Protein AF-A0A7V8AIQ8-F1 (afdb_monomer_lite)

Foldseek 3Di:
DDDDDDPVVVVVVVVVVVVVVVVVCVVVPPVQQPPPLPDQDALALVRLVVCVPDGGALLSVLVSNLVNLVVCCVVCVQLVLLSVVLSVVSVVLNVCVVVVVDGSVVSSVVSSVSNVVSVVLVVCCVVLPAGSLLSSQLVVCVPPPQCVVLVHRSSVLSVQLRVLCVVQVCCLPDPVSVVVSLVSSLVSVVSGDPVVSVVSSVVSSCSNNVDD

pLDDT: mean 81.58, std 13.75, range [37.69, 95.69]

Radius of gyration: 24.79 Å; chains: 1; bounding box: 46×52×78 Å

Secondary structure (DSSP, 8-state):
---PPPHHHHHHHHHHHHHHHHHHHHHH--TTTTTTTT-PPP-SHHHHHHHHTSSS-HHHHHHHHHHHHHHHHHH-GGGHHHHHHHHHHHHHHHHHHHTTSS-HHHHHHHHHHHHHHHHHHHHHHHHHTS-HHHHHHHHHHTT-HHHHHTT--HHHHHHHHHHHHHH-TTTTT-HHHHHHHHHHHTTTTTTS-HHHHHHHHHHHHHHHH---

Sequence (212 aa):
MTTSPPSSARVGYVAELAYKTRRLVEENATQDGLGRLTKTVTFDVKTLESLRGGPGSDAGKVFNLVRGLRKEIKDEADRAPVLQPLKDRAERILKDLENCKTTGLAAMDLLAALATEKDAAVKAAKDSGLSARAFGVYWTLKDDKALESAGISARDLAQAVETALACFPNVTANADEQRRFRATLYRPLLALSLEERARVVDLVVEQVLAET

Structure (mmCIF, N/CA/C/O backbone):
data_AF-A0A7V8AIQ8-F1
#
_entry.id   AF-A0A7V8AIQ8-F1
#
loop_
_atom_site.group_PDB
_atom_site.id
_atom_site.type_symbol
_atom_site.label_atom_id
_atom_site.label_alt_id
_atom_site.label_comp_id
_atom_site.label_asym_id
_atom_site.label_entity_id
_atom_site.label_seq_id
_atom_site.pdbx_PDB_ins_code
_atom_site.Cartn_x
_atom_site.Cartn_y
_atom_site.Cartn_z
_atom_site.occupancy
_atom_site.B_iso_or_equiv
_atom_site.auth_seq_id
_atom_site.auth_comp_id
_atom_site.auth_asym_id
_atom_site.auth_atom_id
_atom_site.pdbx_PDB_model_num
ATOM 1 N N . MET A 1 1 ? -1.019 38.031 -56.905 1.00 37.69 1 MET A N 1
ATOM 2 C CA . MET A 1 1 ? -1.085 36.661 -57.456 1.00 37.69 1 MET A CA 1
ATOM 3 C C . MET A 1 1 ? -0.490 35.713 -56.427 1.00 37.69 1 MET A C 1
ATOM 5 O O . MET A 1 1 ? 0.719 35.697 -56.258 1.00 37.69 1 MET A O 1
ATOM 9 N N . THR A 1 2 ? -1.330 35.014 -55.668 1.00 41.22 2 THR A N 1
ATOM 10 C CA . THR A 1 2 ? -0.927 34.063 -54.622 1.00 41.22 2 THR A CA 1
ATOM 11 C C . THR A 1 2 ? -1.220 32.649 -55.117 1.00 41.22 2 THR A C 1
ATOM 13 O O . THR A 1 2 ? -2.350 32.173 -55.069 1.00 41.22 2 THR A O 1
ATOM 16 N N . THR A 1 3 ? -0.208 31.981 -55.662 1.00 48.47 3 THR A N 1
ATOM 17 C CA . THR A 1 3 ? -0.298 30.579 -56.083 1.00 48.47 3 THR A CA 1
ATOM 18 C C . THR A 1 3 ? -0.198 29.677 -54.853 1.00 48.47 3 THR A C 1
ATOM 20 O O . THR A 1 3 ? 0.881 29.521 -54.283 1.00 48.47 3 THR A O 1
ATOM 23 N N . SER A 1 4 ? -1.322 29.094 -54.426 1.00 50.69 4 SER A N 1
ATOM 24 C CA . SER A 1 4 ? -1.314 27.965 -53.485 1.00 50.69 4 SER A CA 1
ATOM 25 C C . SER A 1 4 ? -0.648 26.748 -54.143 1.00 50.69 4 SER A C 1
ATOM 27 O O . SER A 1 4 ? -0.952 26.462 -55.303 1.00 50.69 4 SER A O 1
ATOM 29 N N . PRO A 1 5 ? 0.232 26.008 -53.443 1.00 53.22 5 PRO A N 1
ATOM 30 C CA . PRO A 1 5 ? 0.836 24.804 -53.999 1.00 53.22 5 PRO A CA 1
ATOM 31 C C . PRO A 1 5 ? -0.213 23.684 -54.147 1.00 53.22 5 PRO A C 1
ATOM 33 O O . PRO A 1 5 ? -1.138 23.601 -53.330 1.00 53.22 5 PRO A O 1
ATOM 36 N N . PRO A 1 6 ? -0.087 22.815 -55.168 1.00 50.03 6 PRO A N 1
ATOM 37 C CA . PRO A 1 6 ? -1.088 21.802 -55.483 1.00 50.03 6 PRO A CA 1
ATOM 38 C C . PRO A 1 6 ? -1.224 20.761 -54.362 1.00 50.03 6 PRO A C 1
ATOM 40 O O . PRO A 1 6 ? -0.245 20.258 -53.809 1.00 50.03 6 PRO A O 1
ATOM 43 N N . SER A 1 7 ? -2.477 20.420 -54.055 1.00 55.09 7 SER A N 1
ATOM 44 C CA . SER A 1 7 ? -2.903 19.501 -52.990 1.00 55.09 7 SER A CA 1
ATOM 45 C C . SER A 1 7 ? -2.258 18.103 -53.052 1.00 55.09 7 SER A C 1
ATOM 47 O O . SER A 1 7 ? -2.129 17.465 -52.007 1.00 55.09 7 SER A O 1
ATOM 49 N N . SER A 1 8 ? -1.798 17.639 -54.221 1.00 52.25 8 SER A N 1
ATOM 50 C CA . SER A 1 8 ? -1.232 16.291 -54.394 1.00 52.25 8 SER A CA 1
ATOM 51 C C . SER A 1 8 ? 0.137 16.103 -53.733 1.00 52.25 8 SER A C 1
ATOM 53 O O . S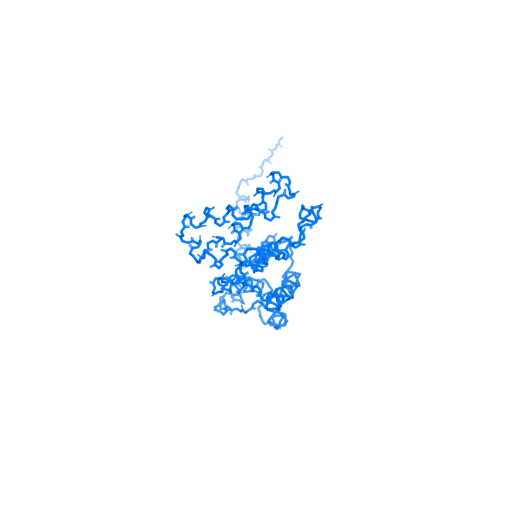ER A 1 8 ? 0.423 15.019 -53.226 1.00 52.25 8 SER A O 1
ATOM 55 N N . ALA A 1 9 ? 0.961 17.154 -53.657 1.00 53.53 9 ALA A N 1
ATOM 56 C CA . ALA A 1 9 ? 2.289 17.068 -53.051 1.00 53.53 9 ALA A CA 1
ATOM 57 C C . ALA A 1 9 ? 2.201 16.787 -51.541 1.00 53.53 9 ALA A C 1
ATOM 59 O O . ALA A 1 9 ? 2.933 15.948 -51.024 1.00 53.53 9 ALA A O 1
ATOM 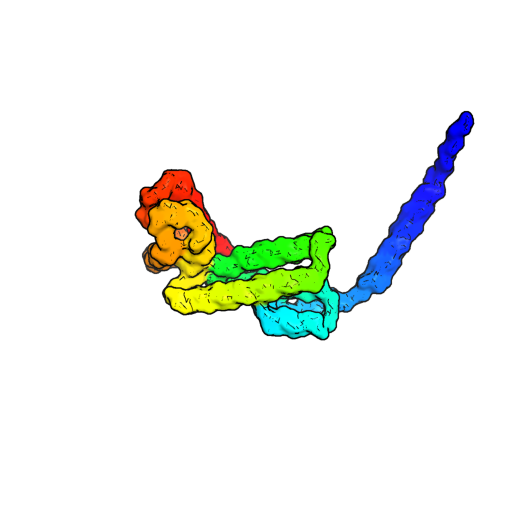60 N N . ARG A 1 10 ? 1.244 17.412 -50.833 1.00 55.94 10 ARG A N 1
ATOM 61 C CA . ARG A 1 10 ? 1.031 17.183 -49.389 1.00 55.94 10 ARG A CA 1
ATOM 62 C C . ARG A 1 10 ? 0.602 15.748 -49.076 1.00 55.94 10 ARG A C 1
ATOM 64 O O . ARG A 1 10 ? 1.015 15.213 -48.053 1.00 55.94 10 ARG A O 1
ATOM 71 N N . VAL A 1 11 ? -0.190 15.124 -49.950 1.00 59.12 11 VAL A N 1
ATOM 72 C CA . VAL A 1 11 ? -0.640 13.731 -49.781 1.00 59.12 11 VAL A CA 1
ATOM 73 C C . VAL A 1 11 ? 0.534 12.756 -49.941 1.00 59.12 11 VAL A C 1
ATOM 75 O O . VAL A 1 11 ? 0.654 11.818 -49.156 1.00 59.12 11 VAL A O 1
ATOM 78 N N . GLY A 1 12 ? 1.446 13.024 -50.883 1.00 72.31 12 GLY A N 1
ATOM 79 C CA . GLY A 1 12 ? 2.674 12.242 -51.065 1.00 72.31 12 GLY A CA 1
ATOM 80 C C . GLY A 1 12 ? 3.604 12.287 -49.849 1.00 72.31 12 GLY A C 1
ATOM 81 O O . GLY A 1 12 ? 4.055 11.241 -49.391 1.00 72.31 12 GLY A O 1
ATOM 82 N N . TYR A 1 13 ? 3.817 13.471 -49.262 1.00 71.94 13 TYR A N 1
ATOM 83 C CA . TYR A 1 13 ? 4.660 13.618 -48.067 1.00 71.94 13 TYR A CA 1
ATOM 84 C C . TYR A 1 13 ? 4.106 12.880 -46.846 1.00 71.94 13 TYR A C 1
ATOM 86 O O . TYR A 1 13 ? 4.867 12.252 -46.116 1.00 71.94 13 TYR A O 1
ATOM 94 N N . VAL A 1 14 ? 2.789 12.923 -46.623 1.00 75.81 14 VAL A N 1
ATOM 95 C CA . VAL A 1 14 ? 2.159 12.200 -45.505 1.00 75.81 14 VAL A CA 1
ATOM 96 C C . VAL A 1 14 ? 2.276 10.688 -45.702 1.00 75.81 14 VAL A C 1
ATOM 98 O O . VAL A 1 14 ? 2.596 9.974 -44.753 1.00 75.81 14 VAL A O 1
ATOM 101 N N . ALA A 1 15 ? 2.080 10.201 -46.930 1.00 76.69 15 ALA A N 1
ATOM 102 C CA . ALA A 1 15 ? 2.244 8.787 -47.255 1.00 76.69 15 ALA A CA 1
ATOM 103 C C . ALA A 1 15 ? 3.700 8.318 -47.084 1.00 76.69 15 ALA A C 1
ATOM 105 O O . ALA A 1 15 ? 3.943 7.248 -46.529 1.00 76.69 15 ALA A O 1
ATOM 106 N N . GLU A 1 16 ? 4.672 9.132 -47.499 1.00 76.50 16 GLU A N 1
ATOM 107 C CA . GLU A 1 16 ? 6.097 8.836 -47.343 1.00 76.50 16 GLU A CA 1
ATOM 108 C C . GLU A 1 16 ? 6.526 8.844 -45.869 1.00 76.50 16 GLU A C 1
ATOM 110 O O . GLU A 1 16 ? 7.297 7.984 -45.441 1.00 76.50 16 GLU A O 1
ATOM 115 N N . LEU A 1 17 ? 5.997 9.776 -45.072 1.00 80.06 17 LEU A N 1
ATOM 116 C CA . LEU A 1 17 ? 6.273 9.855 -43.640 1.00 80.06 17 LEU A CA 1
ATOM 117 C C . LEU A 1 17 ? 5.674 8.653 -42.906 1.00 80.06 17 LEU A C 1
ATOM 119 O O . LEU A 1 17 ? 6.382 7.999 -42.150 1.00 80.06 17 LEU A O 1
ATOM 123 N N . ALA A 1 18 ? 4.428 8.280 -43.213 1.00 76.75 18 ALA A N 1
ATOM 124 C CA . ALA A 1 18 ? 3.801 7.072 -42.680 1.00 76.75 18 ALA A CA 1
ATOM 125 C C . ALA A 1 18 ? 4.563 5.798 -43.082 1.00 76.75 18 ALA A C 1
ATOM 127 O O . ALA A 1 18 ? 4.750 4.911 -42.252 1.00 76.75 18 ALA A O 1
ATOM 128 N N . TYR A 1 19 ? 5.049 5.716 -44.325 1.00 78.25 19 TYR A N 1
ATOM 129 C CA . TYR A 1 19 ? 5.866 4.598 -44.800 1.00 78.25 19 TYR A CA 1
ATOM 130 C C . TYR A 1 19 ? 7.208 4.513 -44.061 1.00 78.25 19 TYR A C 1
ATOM 132 O O . TYR A 1 19 ? 7.596 3.436 -43.614 1.00 78.25 19 TYR A O 1
ATOM 140 N N . LYS A 1 20 ? 7.895 5.645 -43.865 1.00 80.75 20 LYS A N 1
ATOM 141 C CA . LYS A 1 20 ? 9.154 5.702 -43.107 1.00 80.75 20 LYS A CA 1
ATOM 142 C C . LYS A 1 20 ? 8.944 5.402 -41.629 1.00 80.75 20 LYS A C 1
ATOM 144 O O . LYS A 1 20 ? 9.737 4.658 -41.070 1.00 80.75 20 LYS A O 1
ATOM 149 N N . THR A 1 21 ? 7.880 5.910 -41.006 1.00 76.19 21 THR A N 1
ATOM 150 C CA . THR A 1 21 ? 7.536 5.580 -39.616 1.00 76.19 21 THR A CA 1
ATOM 151 C C . THR A 1 21 ? 7.205 4.103 -39.481 1.00 76.19 21 THR A C 1
ATOM 153 O O . THR A 1 21 ? 7.729 3.460 -38.583 1.00 76.19 21 THR A O 1
ATOM 156 N N . ARG A 1 22 ? 6.404 3.535 -40.390 1.00 69.75 22 ARG A N 1
ATOM 157 C CA . ARG A 1 22 ? 6.102 2.100 -40.406 1.00 69.75 22 ARG A CA 1
ATOM 158 C C . ARG A 1 22 ? 7.370 1.269 -40.523 1.00 69.75 22 ARG A C 1
ATOM 160 O O . ARG A 1 22 ? 7.557 0.362 -39.731 1.00 69.75 22 ARG A O 1
ATOM 167 N N . ARG A 1 23 ? 8.248 1.612 -41.463 1.00 73.75 23 ARG A N 1
ATOM 168 C CA . ARG A 1 23 ? 9.506 0.903 -41.686 1.00 73.75 23 ARG A CA 1
ATOM 169 C C . ARG A 1 23 ? 10.459 1.040 -40.498 1.00 73.75 23 ARG A C 1
ATOM 171 O O . ARG A 1 23 ? 11.045 0.055 -40.086 1.00 73.75 23 ARG A O 1
ATOM 178 N N . LEU A 1 24 ? 10.558 2.227 -39.902 1.00 71.62 24 LEU A N 1
ATOM 179 C CA . LEU A 1 24 ? 11.359 2.464 -38.701 1.00 71.62 24 LEU A CA 1
ATOM 180 C C . LEU A 1 24 ? 10.795 1.703 -37.492 1.00 71.62 24 LEU A C 1
ATOM 182 O O . LEU A 1 24 ? 11.563 1.179 -36.694 1.00 71.62 24 LEU A O 1
ATOM 186 N N . VAL A 1 25 ? 9.468 1.606 -37.372 1.00 65.44 25 VAL A N 1
ATOM 187 C CA . VAL A 1 25 ? 8.797 0.778 -36.364 1.00 65.44 25 VAL A CA 1
ATOM 188 C C . VAL A 1 25 ? 9.011 -0.703 -36.653 1.00 65.44 25 VAL A C 1
ATOM 190 O O . VAL A 1 25 ? 9.318 -1.414 -35.722 1.00 65.44 25 VAL A O 1
ATOM 193 N N . GLU A 1 26 ? 8.915 -1.181 -37.893 1.00 57.03 26 GLU A N 1
ATOM 194 C CA . GLU A 1 26 ? 9.160 -2.586 -38.263 1.00 57.03 26 GLU A CA 1
ATOM 195 C C . GLU A 1 26 ? 10.634 -2.989 -38.063 1.00 57.03 26 GLU A C 1
ATOM 197 O O . GLU A 1 26 ? 10.907 -4.077 -37.565 1.00 57.03 26 GLU A O 1
ATOM 202 N N . GLU A 1 27 ? 11.584 -2.104 -38.382 1.00 60.16 27 GLU A N 1
ATOM 203 C CA . GLU A 1 27 ? 13.027 -2.323 -38.202 1.00 60.16 27 GLU A CA 1
ATOM 204 C C . GLU A 1 27 ? 13.451 -2.262 -36.721 1.00 60.16 27 GLU A C 1
ATOM 206 O O . GLU A 1 27 ? 14.326 -3.022 -36.310 1.00 60.16 27 GLU A O 1
ATOM 211 N N . ASN A 1 28 ? 12.828 -1.398 -35.905 1.00 54.53 28 ASN A N 1
ATOM 212 C CA . ASN A 1 28 ? 13.093 -1.311 -34.457 1.00 54.53 28 ASN A CA 1
ATOM 213 C C . ASN A 1 28 ? 12.173 -2.200 -33.606 1.00 54.53 28 ASN A C 1
ATOM 215 O O . ASN A 1 28 ? 12.464 -2.434 -32.434 1.00 54.53 28 ASN A O 1
ATOM 219 N N . ALA A 1 29 ? 11.084 -2.725 -34.169 1.00 50.28 29 ALA A N 1
ATOM 220 C CA . ALA A 1 29 ? 10.264 -3.777 -33.576 1.00 50.28 29 ALA A CA 1
ATOM 221 C C . ALA A 1 29 ? 10.906 -5.139 -33.847 1.00 50.28 29 ALA A C 1
ATOM 223 O O . ALA A 1 29 ? 10.256 -6.092 -34.277 1.00 50.28 29 ALA A O 1
ATOM 224 N N . THR A 1 30 ? 12.199 -5.264 -33.555 1.00 46.03 30 THR A N 1
ATOM 225 C CA . THR A 1 30 ? 12.757 -6.579 -33.293 1.00 46.03 30 THR A CA 1
ATOM 226 C C . THR A 1 30 ? 11.972 -7.186 -32.131 1.00 46.03 30 THR A C 1
ATOM 228 O O . THR A 1 30 ? 11.737 -6.562 -31.094 1.00 46.03 30 THR A O 1
ATOM 231 N N . GLN A 1 31 ? 11.539 -8.433 -32.307 1.00 48.72 31 GLN A N 1
ATOM 232 C CA . GLN A 1 31 ? 10.852 -9.266 -31.314 1.00 48.72 31 GLN A CA 1
ATOM 233 C C . GLN A 1 31 ? 11.678 -9.542 -30.035 1.00 48.72 31 GLN A C 1
ATOM 235 O O . GLN A 1 31 ? 11.366 -10.471 -29.292 1.00 48.72 31 GLN A O 1
ATOM 240 N N . ASP A 1 32 ? 12.687 -8.730 -29.720 1.00 44.97 32 ASP A N 1
ATOM 241 C CA . ASP A 1 32 ? 13.576 -8.870 -28.563 1.00 44.97 32 ASP A CA 1
ATOM 242 C C . ASP A 1 32 ? 12.882 -8.628 -27.213 1.00 44.97 32 ASP A C 1
ATOM 244 O O . ASP A 1 32 ? 13.449 -8.895 -26.153 1.00 44.97 32 ASP A O 1
ATOM 248 N N . GLY A 1 33 ? 11.635 -8.147 -27.226 1.00 46.62 33 GLY A N 1
ATOM 249 C CA . GLY A 1 33 ? 10.851 -7.906 -26.014 1.00 46.62 33 GLY A CA 1
ATOM 250 C C . GLY A 1 33 ? 9.669 -8.849 -25.804 1.00 46.62 33 GLY A C 1
ATOM 251 O O . GLY A 1 33 ? 9.339 -9.138 -24.658 1.00 46.62 33 GLY A O 1
ATOM 252 N N . LEU A 1 34 ? 9.021 -9.332 -26.873 1.00 47.62 34 LEU A N 1
ATOM 253 C CA . LEU A 1 34 ? 7.688 -9.947 -26.772 1.00 47.62 34 LEU A CA 1
ATOM 254 C C . LEU A 1 34 ? 7.709 -11.484 -26.645 1.00 47.62 34 LEU A C 1
ATOM 256 O O . LEU A 1 34 ? 6.820 -12.063 -26.023 1.00 47.62 34 LEU A O 1
ATOM 260 N N . GLY A 1 35 ? 8.741 -12.158 -27.170 1.00 41.94 35 GLY A N 1
ATOM 261 C CA . GLY A 1 35 ? 8.833 -13.629 -27.172 1.00 41.94 35 GLY A CA 1
ATOM 262 C C . GLY A 1 35 ? 9.189 -14.263 -25.819 1.00 41.94 35 GLY A C 1
ATOM 263 O O . GLY A 1 35 ? 8.955 -15.451 -25.609 1.00 41.94 35 GLY A O 1
ATOM 264 N N . ARG A 1 36 ? 9.720 -13.476 -24.871 1.00 47.47 36 ARG A N 1
ATOM 265 C CA . ARG A 1 36 ? 10.129 -13.938 -23.528 1.00 47.47 36 ARG A CA 1
ATOM 266 C C . ARG A 1 36 ? 9.183 -13.483 -22.405 1.00 47.47 36 ARG A C 1
ATOM 268 O O . ARG A 1 36 ? 9.453 -13.748 -21.235 1.00 47.47 36 ARG A O 1
ATOM 275 N N . LEU A 1 37 ? 8.059 -12.845 -22.750 1.00 45.44 37 LEU A N 1
ATOM 276 C CA . LEU A 1 37 ? 7.068 -12.260 -21.825 1.00 45.44 37 LEU A CA 1
ATOM 277 C C . LEU A 1 37 ? 6.280 -13.266 -20.972 1.00 45.44 37 LEU A C 1
ATOM 279 O O . LEU A 1 37 ? 5.327 -12.888 -20.288 1.00 45.44 37 LEU 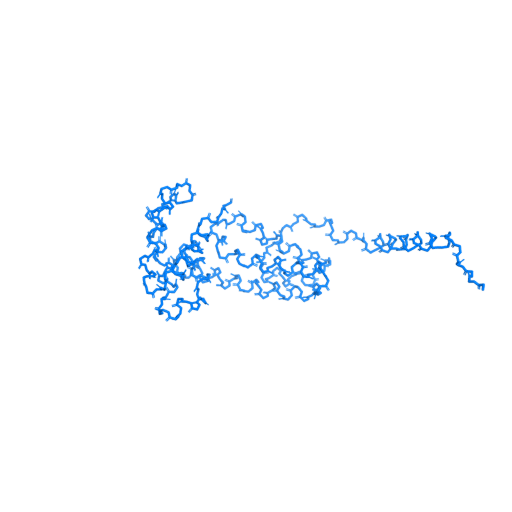A O 1
ATOM 283 N N . THR A 1 38 ? 6.604 -14.552 -21.005 1.00 50.84 38 THR A N 1
ATOM 284 C CA . THR A 1 38 ? 5.817 -15.576 -20.306 1.00 50.84 38 THR A CA 1
ATOM 285 C C . THR A 1 38 ? 6.359 -15.936 -18.930 1.00 50.84 38 THR A C 1
ATOM 287 O O . THR A 1 38 ? 5.622 -16.521 -18.139 1.00 50.84 38 THR A O 1
ATOM 290 N N . LYS A 1 39 ? 7.594 -15.552 -18.582 1.00 56.91 39 LYS A N 1
ATOM 291 C CA . LYS A 1 39 ? 8.107 -15.763 -17.223 1.00 56.91 39 LYS A CA 1
ATOM 292 C C . LYS A 1 39 ? 7.818 -14.546 -16.359 1.00 56.91 39 LYS A C 1
ATOM 294 O O . LYS A 1 39 ? 8.498 -13.530 -16.451 1.00 56.91 39 LYS A O 1
ATOM 299 N N . THR A 1 40 ? 6.798 -14.669 -15.513 1.00 66.12 40 THR A N 1
ATOM 300 C CA . THR A 1 40 ? 6.620 -13.753 -14.388 1.00 66.12 40 THR A CA 1
ATOM 301 C C . THR A 1 40 ? 7.859 -13.826 -13.500 1.00 66.12 40 THR A C 1
ATOM 303 O O . THR A 1 40 ? 8.221 -14.908 -13.042 1.00 66.12 40 THR A O 1
ATOM 306 N N . VAL A 1 41 ? 8.520 -12.688 -13.308 1.00 80.06 41 VAL A N 1
ATOM 307 C CA . VAL A 1 41 ? 9.673 -12.542 -12.413 1.00 80.06 41 VAL A CA 1
ATOM 308 C C . VAL A 1 41 ? 9.204 -12.046 -11.049 1.00 80.06 41 VAL A C 1
ATOM 310 O O . VAL A 1 41 ? 8.152 -11.413 -10.955 1.00 80.06 41 VAL A O 1
ATOM 313 N N . THR A 1 42 ? 9.956 -12.346 -9.996 1.00 83.38 42 THR A N 1
ATOM 314 C CA . THR A 1 42 ? 9.678 -11.840 -8.649 1.00 83.38 42 THR A CA 1
ATOM 315 C C . THR A 1 42 ? 10.091 -10.375 -8.534 1.00 83.38 42 THR A C 1
ATOM 317 O O . THR A 1 42 ? 11.054 -9.930 -9.163 1.00 83.38 42 THR A O 1
ATOM 320 N N . PHE A 1 43 ? 9.335 -9.598 -7.757 1.00 86.81 43 PHE A N 1
ATOM 321 C CA . PHE A 1 43 ? 9.662 -8.201 -7.496 1.00 86.81 43 PHE A CA 1
ATOM 322 C C . PHE A 1 43 ? 10.567 -8.113 -6.264 1.00 86.81 43 PHE A C 1
ATOM 324 O O . PHE A 1 43 ? 10.084 -7.934 -5.148 1.00 86.81 43 PHE A O 1
ATOM 331 N N . ASP A 1 44 ? 11.872 -8.302 -6.457 1.00 86.75 44 ASP A N 1
ATOM 332 C CA . ASP A 1 44 ? 12.882 -8.234 -5.397 1.00 86.75 44 ASP A CA 1
ATOM 333 C C . ASP A 1 44 ? 14.200 -7.630 -5.907 1.00 86.75 44 ASP A C 1
ATOM 335 O O . ASP A 1 44 ? 14.471 -7.598 -7.114 1.00 86.75 44 ASP A O 1
ATOM 339 N N . VAL A 1 45 ? 15.022 -7.142 -4.972 1.00 86.19 45 VAL A N 1
ATOM 340 C CA . VAL A 1 45 ? 16.283 -6.444 -5.275 1.00 86.19 45 VAL A CA 1
ATOM 341 C C . VAL A 1 45 ? 17.234 -7.328 -6.088 1.00 86.19 45 VAL A C 1
ATOM 343 O O . VAL A 1 45 ? 17.800 -6.879 -7.083 1.00 86.19 45 VAL A O 1
ATOM 346 N N . LYS A 1 46 ? 17.354 -8.611 -5.735 1.00 85.50 46 LYS A N 1
ATOM 347 C CA . LYS A 1 46 ? 18.255 -9.562 -6.405 1.00 85.50 46 LYS A CA 1
ATOM 348 C C . LYS A 1 46 ? 17.868 -9.783 -7.871 1.00 85.50 46 LYS A C 1
ATOM 350 O O . LYS A 1 46 ? 18.728 -9.895 -8.751 1.00 85.50 46 LYS A O 1
ATOM 355 N N . THR A 1 47 ? 16.573 -9.846 -8.149 1.00 84.94 47 THR A N 1
ATOM 356 C CA . THR A 1 47 ? 16.015 -10.007 -9.491 1.00 84.94 47 THR A CA 1
ATOM 357 C C . THR A 1 47 ? 16.223 -8.739 -10.310 1.00 84.94 47 THR A C 1
ATOM 359 O O . THR A 1 47 ? 16.662 -8.822 -11.456 1.00 84.94 47 THR A O 1
ATOM 362 N N . LEU A 1 48 ? 16.001 -7.564 -9.718 1.00 85.81 48 LEU A N 1
ATOM 363 C CA . LEU A 1 48 ? 16.294 -6.264 -10.332 1.00 85.81 48 LEU A CA 1
ATOM 364 C C . LEU A 1 48 ? 17.774 -6.113 -10.719 1.00 85.81 48 LEU A C 1
ATOM 366 O O . LEU A 1 48 ? 18.075 -5.706 -11.844 1.00 85.81 48 LEU A O 1
ATOM 370 N N . GLU A 1 49 ? 18.695 -6.492 -9.831 1.00 84.31 49 GLU A N 1
ATOM 371 C CA . GLU A 1 49 ? 20.138 -6.498 -10.106 1.00 84.31 49 GLU A CA 1
ATOM 372 C C . GLU A 1 49 ? 20.491 -7.448 -11.255 1.00 84.31 49 GLU A C 1
ATOM 374 O O . GLU A 1 49 ? 21.189 -7.064 -12.196 1.00 84.31 49 GLU A O 1
ATOM 379 N N . SER A 1 50 ? 19.937 -8.664 -11.229 1.00 85.12 50 SER A N 1
ATOM 380 C CA . SER A 1 50 ? 20.161 -9.676 -12.269 1.00 85.12 50 SER A CA 1
ATOM 381 C C . SER A 1 50 ? 19.634 -9.236 -13.641 1.00 85.12 50 SER A C 1
ATOM 383 O O . SER A 1 50 ? 20.202 -9.588 -14.676 1.00 85.12 50 SER A O 1
ATOM 385 N N . LEU A 1 51 ? 18.554 -8.450 -13.674 1.00 84.50 51 LEU A N 1
ATOM 386 C CA . LEU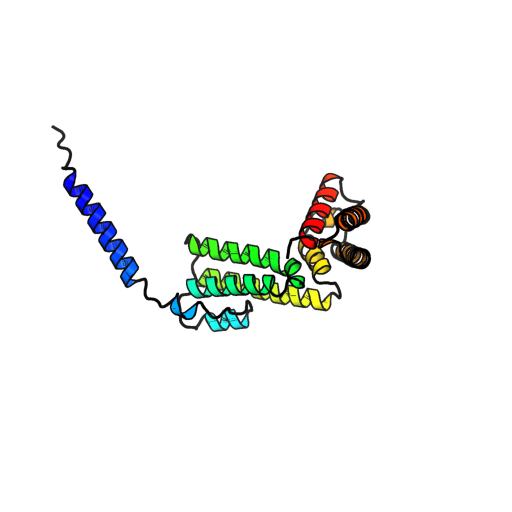 A 1 51 ? 17.956 -7.946 -14.910 1.00 84.50 51 LEU A CA 1
ATOM 387 C C . LEU A 1 51 ? 18.750 -6.793 -15.532 1.00 84.50 51 LEU A C 1
ATOM 389 O O . LEU A 1 51 ? 18.714 -6.639 -16.754 1.00 84.50 51 LEU A O 1
ATOM 393 N N . ARG A 1 52 ? 19.497 -6.007 -14.748 1.00 82.06 52 ARG A N 1
ATOM 394 C CA . ARG A 1 52 ? 20.229 -4.834 -15.259 1.00 82.06 52 ARG A CA 1
ATOM 395 C C . ARG A 1 52 ? 21.242 -5.211 -16.346 1.00 82.06 52 ARG A C 1
ATOM 397 O O . ARG A 1 52 ? 21.240 -4.599 -17.407 1.00 82.06 52 ARG A O 1
ATOM 404 N N . GLY A 1 53 ? 22.029 -6.266 -16.126 1.00 78.81 53 GLY A N 1
ATOM 405 C CA . GLY A 1 53 ? 22.961 -6.821 -17.123 1.00 78.81 53 GLY A CA 1
ATOM 406 C C . GLY A 1 53 ? 22.356 -7.895 -18.037 1.00 78.81 53 GLY A C 1
ATOM 407 O O . GLY A 1 53 ? 23.051 -8.452 -18.882 1.00 78.81 53 GLY A O 1
ATOM 408 N N . GLY A 1 54 ? 21.077 -8.225 -17.845 1.00 75.62 54 GLY A N 1
ATOM 409 C CA . GLY A 1 54 ? 20.394 -9.278 -18.586 1.00 75.62 54 GLY A CA 1
ATOM 410 C C . GLY A 1 54 ? 19.972 -8.852 -20.000 1.00 75.62 54 GLY A C 1
ATOM 411 O O . GLY A 1 54 ? 19.822 -7.660 -20.278 1.00 75.62 54 GLY A O 1
ATOM 412 N N . PRO A 1 55 ? 19.722 -9.822 -20.895 1.00 73.62 55 PRO A N 1
ATOM 413 C CA . PRO A 1 55 ? 19.231 -9.554 -22.246 1.00 73.62 55 PRO A CA 1
ATOM 414 C C . PRO A 1 55 ? 17.815 -8.952 -22.243 1.00 73.62 55 PRO A C 1
ATOM 416 O O . PRO A 1 55 ? 17.022 -9.204 -21.331 1.00 73.62 55 PRO A O 1
ATOM 419 N N . GLY A 1 56 ? 17.486 -8.223 -23.311 1.00 74.81 56 GLY A N 1
ATOM 420 C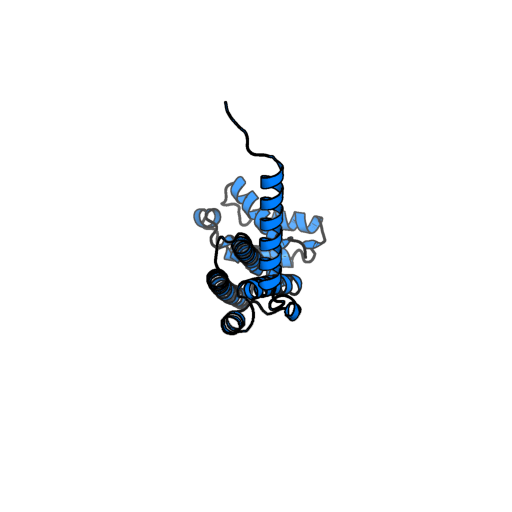 CA . GLY A 1 56 ? 16.196 -7.557 -23.512 1.00 74.81 56 GLY A CA 1
ATOM 421 C C . GLY A 1 56 ? 16.234 -6.059 -23.200 1.00 74.81 56 GLY A C 1
ATOM 422 O O . GLY A 1 56 ? 17.171 -5.562 -22.574 1.00 74.81 56 GLY A O 1
ATOM 423 N N . SER A 1 57 ? 15.203 -5.335 -23.641 1.00 84.19 57 SER A N 1
ATOM 424 C CA . SER A 1 57 ? 15.100 -3.888 -23.430 1.00 84.19 57 SER A CA 1
ATOM 425 C C . SER A 1 57 ? 14.775 -3.541 -21.977 1.00 84.19 57 SER A C 1
ATOM 427 O O . SER A 1 57 ? 14.015 -4.245 -21.306 1.00 84.19 57 SER A O 1
ATOM 429 N N . ASP A 1 58 ? 15.291 -2.409 -21.498 1.00 83.62 58 ASP A N 1
ATOM 430 C CA . ASP A 1 58 ? 15.009 -1.938 -20.138 1.00 83.62 58 ASP A CA 1
ATOM 431 C C . ASP A 1 58 ? 13.516 -1.679 -19.918 1.00 83.62 58 ASP A C 1
ATOM 433 O O . ASP A 1 58 ? 12.981 -2.009 -18.863 1.00 83.62 58 ASP A O 1
ATOM 437 N N . ALA A 1 59 ? 12.802 -1.211 -20.946 1.00 84.88 59 ALA A N 1
ATOM 438 C CA . ALA A 1 59 ? 11.353 -1.060 -20.879 1.00 84.88 59 ALA A CA 1
ATOM 439 C C . ALA A 1 59 ? 10.611 -2.394 -20.708 1.00 84.88 59 ALA A C 1
ATOM 441 O O . ALA A 1 59 ? 9.686 -2.488 -19.900 1.00 84.88 59 ALA A O 1
ATOM 442 N N . GLY A 1 60 ? 11.052 -3.451 -21.398 1.00 84.81 60 GLY A N 1
ATOM 443 C CA . GLY A 1 60 ? 10.499 -4.792 -21.214 1.00 84.81 60 GLY A CA 1
ATOM 444 C C . GLY A 1 60 ? 10.767 -5.350 -19.813 1.00 84.81 60 GLY A C 1
ATOM 445 O O . GLY A 1 60 ? 9.899 -5.997 -19.224 1.00 84.81 60 GLY A O 1
ATOM 446 N N . LYS A 1 61 ? 11.945 -5.066 -19.242 1.00 87.75 61 LYS A N 1
ATOM 447 C CA . LYS A 1 61 ? 12.302 -5.466 -17.870 1.00 87.75 61 LYS A CA 1
ATOM 448 C C . LYS A 1 61 ? 11.424 -4.761 -16.834 1.00 87.75 61 LYS A C 1
ATOM 450 O O . LYS A 1 61 ? 10.848 -5.442 -15.988 1.00 87.75 61 LYS A O 1
ATOM 455 N N . VAL A 1 62 ? 11.253 -3.441 -16.948 1.00 89.00 62 VAL A N 1
ATOM 456 C CA . VAL A 1 62 ? 10.362 -2.637 -16.088 1.00 89.00 62 VAL A CA 1
ATOM 457 C C . VAL A 1 62 ? 8.935 -3.184 -16.133 1.00 89.00 62 VAL A C 1
ATOM 459 O O . VAL A 1 62 ? 8.345 -3.457 -15.088 1.00 89.00 62 VAL A O 1
ATOM 462 N N . PHE A 1 63 ? 8.397 -3.433 -17.331 1.00 88.50 63 PHE A N 1
ATOM 463 C CA . PHE A 1 63 ? 7.063 -4.016 -17.489 1.00 88.50 63 PHE A CA 1
ATOM 464 C C . PHE A 1 63 ? 6.938 -5.388 -16.806 1.00 88.50 63 PHE A C 1
ATOM 466 O O . PHE A 1 63 ? 5.981 -5.635 -16.068 1.00 88.50 63 PHE A O 1
ATOM 473 N N . ASN A 1 64 ? 7.914 -6.279 -17.012 1.00 88.12 64 ASN A N 1
ATOM 474 C CA . ASN A 1 64 ? 7.908 -7.616 -16.415 1.00 88.12 64 ASN A CA 1
ATOM 475 C C . ASN A 1 64 ? 7.967 -7.581 -14.882 1.00 88.12 64 ASN A C 1
ATOM 477 O O . ASN A 1 64 ? 7.309 -8.398 -14.237 1.00 88.12 64 ASN A O 1
ATOM 481 N N . LEU A 1 65 ? 8.699 -6.629 -14.303 1.00 90.00 65 LEU A N 1
ATOM 482 C CA . LEU A 1 65 ? 8.782 -6.427 -12.856 1.00 90.00 65 LEU A CA 1
ATOM 483 C C . LEU A 1 65 ? 7.452 -5.959 -12.265 1.00 90.00 65 LEU A C 1
ATOM 485 O O . LEU A 1 65 ? 6.950 -6.575 -11.326 1.00 90.00 65 LEU A O 1
ATOM 489 N N . VAL A 1 66 ? 6.834 -4.924 -12.843 1.00 91.12 66 VAL A N 1
ATOM 490 C CA . VAL A 1 66 ? 5.521 -4.434 -12.380 1.00 91.12 66 VAL A CA 1
ATOM 491 C C . VAL A 1 66 ? 4.453 -5.519 -12.531 1.00 91.12 66 VAL A C 1
ATOM 493 O O . VAL A 1 66 ? 3.606 -5.698 -11.657 1.00 91.12 66 VAL A O 1
ATOM 496 N N . ARG A 1 67 ? 4.522 -6.318 -13.602 1.00 89.25 67 ARG A N 1
ATOM 497 C CA . ARG A 1 67 ? 3.667 -7.500 -13.769 1.00 89.25 67 ARG A CA 1
ATOM 498 C C . ARG A 1 67 ? 3.912 -8.562 -12.691 1.00 89.25 67 ARG A C 1
ATOM 500 O O . ARG A 1 67 ? 2.949 -9.176 -12.239 1.00 89.25 67 ARG A O 1
ATOM 507 N N . GLY A 1 68 ? 5.164 -8.776 -12.295 1.00 88.19 68 GLY A N 1
ATOM 508 C CA . GLY A 1 68 ? 5.544 -9.632 -11.171 1.00 88.19 68 GLY A CA 1
ATOM 509 C C . GLY A 1 68 ? 4.883 -9.214 -9.870 1.00 88.19 68 GLY A C 1
ATOM 510 O O . GLY A 1 68 ? 4.200 -10.022 -9.249 1.00 88.19 68 GLY A O 1
ATOM 511 N N . LEU A 1 69 ? 4.985 -7.928 -9.535 1.00 89.25 69 LEU A N 1
ATOM 512 C CA . LEU A 1 69 ? 4.369 -7.355 -8.340 1.00 89.25 69 LEU A CA 1
ATOM 513 C C . LEU A 1 69 ? 2.837 -7.483 -8.352 1.00 89.25 69 LEU A C 1
ATOM 515 O O . LEU A 1 69 ? 2.242 -7.890 -7.359 1.00 89.25 69 LEU A O 1
ATOM 519 N N . ARG A 1 70 ? 2.185 -7.202 -9.490 1.00 88.81 70 ARG A N 1
ATOM 520 C CA . ARG A 1 70 ? 0.730 -7.401 -9.648 1.00 88.81 70 ARG A CA 1
ATOM 521 C C . ARG A 1 70 ? 0.315 -8.846 -9.384 1.00 88.81 70 ARG A C 1
ATOM 523 O O . ARG A 1 70 ? -0.716 -9.080 -8.762 1.00 88.81 70 ARG A O 1
ATOM 530 N N . LYS A 1 71 ? 1.098 -9.807 -9.884 1.00 86.62 71 LYS A N 1
ATOM 531 C CA . LYS A 1 71 ? 0.835 -11.231 -9.669 1.00 86.62 71 LYS A CA 1
ATOM 532 C C . LYS A 1 71 ? 1.039 -11.616 -8.204 1.00 86.62 71 LYS A C 1
ATOM 534 O O . LYS A 1 71 ? 0.176 -12.281 -7.656 1.00 86.62 71 LYS A O 1
ATOM 539 N N . GLU A 1 72 ? 2.125 -11.166 -7.581 1.00 85.56 72 GLU A N 1
ATOM 540 C CA . GLU A 1 72 ? 2.411 -11.414 -6.161 1.00 85.56 72 GLU A CA 1
ATOM 541 C C . GLU A 1 72 ? 1.254 -10.949 -5.270 1.00 85.56 72 GLU A C 1
ATOM 543 O O . GLU A 1 72 ? 0.790 -11.708 -4.434 1.00 85.56 72 GLU A O 1
ATOM 548 N N . ILE A 1 73 ? 0.713 -9.754 -5.514 1.00 85.19 73 ILE A N 1
ATOM 549 C CA . ILE A 1 73 ? -0.420 -9.212 -4.745 1.00 85.19 73 ILE A CA 1
ATOM 550 C C . ILE A 1 73 ? -1.696 -10.030 -4.938 1.00 85.19 73 ILE A C 1
ATOM 552 O O . ILE A 1 73 ? -2.449 -10.226 -3.989 1.00 85.19 73 ILE A O 1
ATOM 556 N N . LYS A 1 74 ? -1.937 -10.513 -6.160 1.00 82.12 74 LYS A N 1
ATOM 557 C CA . LYS A 1 74 ? -3.090 -11.365 -6.458 1.00 82.12 74 LYS A CA 1
ATOM 558 C C . LYS A 1 74 ? -2.970 -12.740 -5.793 1.00 82.12 74 LYS A C 1
ATOM 560 O O . LYS A 1 74 ? -3.958 -13.264 -5.292 1.00 82.12 74 LYS A O 1
ATOM 565 N N . ASP A 1 75 ? -1.779 -13.330 -5.833 1.00 79.38 75 ASP A N 1
ATOM 566 C CA . ASP A 1 75 ? -1.523 -14.667 -5.294 1.00 79.38 75 ASP A CA 1
ATOM 567 C C . ASP A 1 75 ? -1.412 -14.635 -3.752 1.00 79.38 75 ASP A C 1
ATOM 569 O O . ASP A 1 75 ? -1.761 -15.608 -3.087 1.00 79.38 75 ASP A O 1
ATOM 573 N N . GLU A 1 76 ? -0.975 -13.511 -3.174 1.00 76.00 76 GLU A N 1
ATOM 574 C CA . GLU A 1 76 ? -0.826 -13.281 -1.733 1.00 76.00 76 GLU A CA 1
ATOM 575 C C . GLU A 1 76 ? -1.788 -12.192 -1.226 1.00 76.00 76 GLU A C 1
ATOM 577 O O . GLU A 1 76 ? -1.368 -11.154 -0.705 1.00 76.00 76 GLU A O 1
ATOM 582 N N . ALA A 1 77 ? -3.092 -12.453 -1.338 1.00 68.31 77 ALA A N 1
ATOM 583 C CA . ALA A 1 77 ? -4.155 -11.541 -0.906 1.00 68.31 77 ALA A CA 1
ATOM 584 C C . ALA A 1 77 ? -3.979 -11.010 0.529 1.00 68.31 77 ALA A C 1
ATOM 586 O O . ALA A 1 77 ? -4.226 -9.836 0.796 1.00 68.31 77 ALA A O 1
ATOM 587 N N . ASP A 1 78 ? -3.481 -11.840 1.448 1.00 66.38 78 ASP A N 1
ATOM 588 C CA . ASP A 1 78 ? -3.240 -11.424 2.831 1.00 66.38 78 ASP A CA 1
ATOM 589 C C . ASP A 1 78 ? -2.203 -10.299 2.927 1.00 66.38 78 ASP A C 1
ATOM 591 O O . ASP A 1 78 ? -2.318 -9.432 3.788 1.00 66.38 78 ASP A O 1
ATOM 595 N N . ARG A 1 79 ? -1.205 -10.270 2.032 1.00 70.62 79 ARG A N 1
ATOM 596 C CA . ARG A 1 79 ? -0.177 -9.217 1.987 1.00 70.62 79 ARG A CA 1
ATOM 597 C C . ARG A 1 79 ? -0.597 -8.003 1.165 1.00 70.62 79 ARG A C 1
ATOM 599 O O . ARG A 1 79 ? 0.108 -6.991 1.208 1.00 70.62 79 ARG A O 1
ATOM 606 N N . ALA A 1 80 ? -1.727 -8.065 0.460 1.00 72.44 80 ALA A N 1
ATOM 607 C CA . ALA A 1 80 ? -2.211 -6.973 -0.377 1.00 72.44 80 ALA A CA 1
ATOM 608 C C . ALA A 1 80 ? -2.258 -5.616 0.353 1.00 72.44 80 ALA A C 1
ATOM 610 O O . ALA A 1 80 ? -1.755 -4.655 -0.226 1.00 72.44 80 ALA A O 1
ATOM 611 N N . PRO A 1 81 ? -2.697 -5.503 1.625 1.00 75.00 81 PRO A N 1
ATOM 612 C CA . PRO A 1 81 ? -2.723 -4.216 2.333 1.00 75.00 81 PRO A CA 1
ATOM 613 C C . PRO A 1 81 ? -1.347 -3.541 2.461 1.00 75.00 81 PRO A C 1
ATOM 615 O O . PRO A 1 81 ? -1.232 -2.320 2.434 1.00 75.00 81 PRO A O 1
ATOM 618 N N . VAL A 1 82 ? -0.272 -4.327 2.562 1.00 79.00 82 VAL A N 1
ATOM 619 C CA . VAL A 1 82 ? 1.108 -3.817 2.669 1.00 79.00 82 VAL A CA 1
ATOM 620 C C . VAL A 1 82 ? 1.687 -3.492 1.293 1.00 79.00 82 VAL A C 1
ATOM 622 O O . VAL A 1 82 ? 2.462 -2.551 1.130 1.00 79.00 82 VAL A O 1
ATOM 625 N N . LEU A 1 83 ? 1.321 -4.290 0.292 1.00 83.75 83 LEU A N 1
ATOM 626 C CA . LEU A 1 83 ? 1.911 -4.249 -1.041 1.00 83.75 83 LEU A CA 1
ATOM 627 C C . LEU A 1 83 ? 1.173 -3.306 -2.003 1.00 83.75 83 LEU A C 1
ATOM 629 O O . LEU A 1 83 ? 1.769 -2.839 -2.974 1.00 83.75 83 LEU A O 1
ATOM 633 N N . GLN A 1 84 ? -0.097 -2.990 -1.744 1.00 84.69 84 GLN A N 1
ATOM 634 C CA . GLN A 1 84 ? -0.939 -2.182 -2.625 1.00 84.69 84 GLN A CA 1
ATOM 635 C C . GLN A 1 84 ? -0.380 -0.761 -2.858 1.00 84.69 84 GLN A C 1
ATOM 637 O O . GLN A 1 84 ? -0.249 -0.379 -4.023 1.00 84.69 84 GLN A O 1
ATOM 642 N N . PRO A 1 85 ? 0.075 -0.003 -1.837 1.00 85.06 85 PRO A N 1
ATOM 643 C CA . PRO A 1 85 ? 0.697 1.307 -2.067 1.00 85.06 85 PRO A CA 1
ATOM 644 C C . PRO A 1 85 ? 1.979 1.230 -2.914 1.00 85.06 85 PRO A C 1
ATOM 646 O O . PRO A 1 85 ? 2.277 2.131 -3.704 1.00 85.06 85 PRO A O 1
ATOM 649 N N . LEU A 1 86 ? 2.740 0.138 -2.779 1.00 89.31 86 LEU A N 1
ATOM 650 C CA . LEU A 1 86 ? 3.948 -0.108 -3.571 1.00 89.31 86 LEU A CA 1
ATOM 651 C C . LEU A 1 86 ? 3.594 -0.432 -5.025 1.00 89.31 86 LEU A C 1
ATOM 653 O O . LEU A 1 86 ? 4.254 0.073 -5.936 1.00 89.31 86 LEU A O 1
ATOM 657 N N . LYS A 1 87 ? 2.520 -1.202 -5.249 1.00 90.56 87 LYS A N 1
ATOM 658 C CA . LYS A 1 87 ? 1.957 -1.465 -6.582 1.00 90.56 87 LYS A CA 1
ATOM 659 C C . LYS A 1 87 ? 1.610 -0.171 -7.289 1.00 90.56 87 LYS A C 1
ATOM 661 O O . LYS A 1 87 ? 2.069 0.054 -8.401 1.00 90.56 87 LYS A O 1
ATOM 666 N N . ASP A 1 88 ? 0.855 0.698 -6.630 1.00 90.88 88 ASP A N 1
ATOM 667 C CA . ASP A 1 88 ? 0.349 1.921 -7.247 1.00 90.88 88 ASP A CA 1
ATOM 668 C C . ASP A 1 88 ? 1.502 2.861 -7.635 1.00 90.88 88 ASP A C 1
ATOM 670 O O . ASP A 1 88 ? 1.477 3.499 -8.690 1.00 90.88 88 ASP A O 1
ATOM 674 N N . ARG A 1 89 ? 2.571 2.907 -6.828 1.00 93.94 89 ARG A N 1
ATOM 675 C CA . ARG A 1 89 ? 3.809 3.628 -7.169 1.00 93.94 89 ARG A CA 1
ATOM 676 C C . ARG A 1 89 ? 4.561 2.972 -8.329 1.00 93.94 89 ARG A C 1
ATOM 678 O O . ARG A 1 89 ? 5.013 3.684 -9.225 1.00 93.94 89 ARG A O 1
ATOM 685 N N . ALA A 1 90 ? 4.663 1.646 -8.353 1.00 93.75 90 ALA A N 1
ATOM 686 C CA . ALA A 1 90 ? 5.294 0.911 -9.448 1.00 93.75 90 ALA A CA 1
ATOM 687 C C . ALA A 1 90 ? 4.551 1.111 -10.783 1.00 93.75 90 ALA A C 1
ATOM 689 O O . ALA A 1 90 ? 5.175 1.297 -11.828 1.00 93.75 90 ALA A O 1
ATOM 690 N N . GLU A 1 91 ? 3.219 1.157 -10.753 1.00 93.94 91 GLU A N 1
ATOM 691 C CA . GLU A 1 91 ? 2.386 1.446 -11.923 1.00 93.94 91 GLU A CA 1
ATOM 692 C C . GLU A 1 91 ? 2.559 2.878 -12.432 1.00 93.94 91 GLU A C 1
ATOM 694 O O . GLU A 1 91 ? 2.584 3.096 -13.644 1.00 93.94 91 GLU A O 1
ATOM 699 N N . ARG A 1 92 ? 2.738 3.854 -11.533 1.00 95.69 92 ARG A N 1
ATOM 700 C CA . ARG A 1 92 ? 3.075 5.232 -11.925 1.00 95.69 92 ARG A CA 1
ATOM 701 C C . ARG A 1 92 ? 4.420 5.298 -12.645 1.00 95.69 92 ARG A C 1
ATOM 703 O O . ARG A 1 92 ? 4.495 5.931 -13.690 1.00 95.69 92 ARG A O 1
ATOM 710 N N . ILE A 1 93 ? 5.439 4.592 -12.149 1.00 94.31 93 ILE A N 1
ATOM 711 C CA . ILE A 1 93 ? 6.759 4.520 -12.801 1.00 94.31 93 ILE A CA 1
ATOM 712 C C . ILE A 1 93 ? 6.642 3.915 -14.204 1.00 94.31 93 ILE A C 1
ATOM 714 O O . ILE A 1 93 ? 7.197 4.463 -15.157 1.00 94.31 93 ILE A O 1
ATOM 718 N N . LEU A 1 94 ? 5.896 2.814 -14.349 1.00 92.31 94 LEU A N 1
ATOM 719 C CA . LEU A 1 94 ? 5.642 2.206 -15.658 1.00 92.31 94 LEU A CA 1
ATOM 720 C C . LEU A 1 94 ? 4.937 3.190 -16.598 1.00 92.31 94 LEU A C 1
ATOM 722 O O . LEU A 1 94 ? 5.346 3.347 -17.743 1.00 92.31 94 LEU A O 1
ATOM 726 N N . LYS A 1 95 ? 3.925 3.904 -16.102 1.00 92.12 95 LYS A N 1
ATOM 727 C CA . LYS A 1 95 ? 3.193 4.900 -16.886 1.00 92.12 95 LYS A CA 1
ATOM 728 C C . LYS A 1 95 ? 4.070 6.087 -17.287 1.00 92.12 95 LYS A C 1
ATOM 730 O O . LYS A 1 95 ? 3.926 6.609 -18.389 1.00 92.12 95 LYS A O 1
ATOM 735 N N . ASP A 1 96 ? 4.977 6.536 -16.429 1.00 92.94 96 ASP A N 1
ATOM 736 C CA . ASP A 1 96 ? 5.929 7.594 -16.774 1.00 92.94 96 ASP A CA 1
ATOM 737 C C . ASP A 1 96 ? 6.919 7.130 -17.847 1.00 92.94 96 ASP A C 1
ATOM 739 O O . ASP A 1 96 ? 7.268 7.912 -18.733 1.00 92.94 96 ASP A O 1
ATOM 743 N N . LEU A 1 97 ? 7.312 5.854 -17.825 1.00 90.38 97 LEU A N 1
ATOM 744 C CA . LEU A 1 97 ? 8.135 5.257 -18.873 1.00 90.38 97 LEU A CA 1
ATOM 745 C C . LEU A 1 97 ? 7.378 5.160 -20.206 1.00 90.38 97 LEU A C 1
ATOM 747 O O . LEU A 1 97 ? 7.915 5.557 -21.237 1.00 90.38 97 LEU A O 1
ATOM 751 N N . GLU A 1 98 ? 6.127 4.694 -20.188 1.00 88.38 98 GLU A N 1
ATOM 752 C CA . GLU A 1 98 ? 5.251 4.631 -21.371 1.00 88.38 98 GLU A CA 1
ATOM 753 C C . GLU A 1 98 ? 5.021 6.015 -21.995 1.00 88.38 98 GLU A C 1
ATOM 755 O O . GLU A 1 98 ? 4.958 6.149 -23.214 1.00 88.38 98 GLU A O 1
ATOM 760 N N . ASN A 1 99 ? 4.942 7.057 -21.164 1.00 92.38 99 ASN A N 1
ATOM 761 C CA . ASN A 1 99 ? 4.791 8.445 -21.605 1.00 92.38 99 ASN A CA 1
ATOM 762 C C . ASN A 1 99 ? 6.127 9.136 -21.930 1.00 92.38 99 ASN A C 1
ATOM 764 O O . ASN A 1 99 ? 6.150 10.359 -22.079 1.00 92.38 99 ASN A O 1
ATOM 768 N N . CYS A 1 100 ? 7.235 8.390 -21.999 1.00 89.69 100 CYS A N 1
ATOM 769 C CA . CYS A 1 100 ? 8.582 8.908 -22.262 1.00 89.69 100 CYS A CA 1
ATOM 770 C C . CYS A 1 100 ? 9.020 10.041 -21.311 1.00 89.69 100 CYS A C 1
ATOM 772 O O . CYS A 1 100 ? 9.849 10.875 -21.671 1.00 89.69 100 CYS A O 1
ATOM 774 N N . LYS A 1 101 ? 8.473 10.087 -20.091 1.00 90.38 101 LYS A N 1
ATOM 775 C CA . LYS A 1 101 ? 8.862 11.051 -19.047 1.00 90.38 101 LYS A CA 1
ATOM 776 C C . LYS A 1 101 ? 10.099 10.604 -18.270 1.00 90.38 101 LYS A C 1
ATOM 778 O O . LYS A 1 101 ? 10.701 11.406 -17.564 1.00 90.38 101 LYS A O 1
ATOM 783 N N . THR A 1 102 ? 10.464 9.330 -18.382 1.00 90.94 102 THR A N 1
ATOM 784 C CA . THR A 1 102 ? 11.658 8.736 -17.775 1.00 90.94 102 THR A CA 1
ATOM 785 C C . THR A 1 102 ? 12.300 7.730 -18.732 1.00 90.94 102 THR A C 1
ATOM 787 O O . THR A 1 102 ? 11.681 7.308 -19.709 1.00 90.94 102 THR A O 1
ATOM 790 N N . THR A 1 103 ? 13.549 7.350 -18.467 1.00 90.94 103 THR A N 1
ATOM 791 C CA . THR A 1 103 ? 14.268 6.320 -19.231 1.00 90.94 103 THR A CA 1
ATOM 792 C C . THR A 1 103 ? 14.085 4.944 -18.591 1.00 90.94 103 THR A C 1
ATOM 794 O O . THR A 1 103 ? 13.767 4.837 -17.408 1.00 90.94 103 THR A O 1
ATOM 797 N N . GLY A 1 104 ? 14.321 3.869 -19.351 1.00 87.31 104 GLY A N 1
ATOM 798 C CA . GLY A 1 104 ? 14.245 2.504 -18.816 1.00 87.31 104 GLY A CA 1
ATOM 799 C C . GLY A 1 104 ? 15.206 2.271 -17.643 1.00 87.31 104 GLY A C 1
ATOM 800 O O . GLY A 1 104 ? 14.800 1.724 -16.624 1.00 87.31 104 GLY A O 1
ATOM 801 N N . LEU A 1 105 ? 16.444 2.765 -17.744 1.00 88.06 105 LEU A N 1
ATOM 802 C CA . LEU A 1 105 ? 17.438 2.725 -16.663 1.00 88.06 105 LEU A CA 1
ATOM 803 C C . LEU A 1 105 ? 16.973 3.473 -15.406 1.00 88.06 105 LEU A C 1
ATOM 805 O O . LEU A 1 105 ? 17.013 2.908 -14.316 1.00 88.06 105 LEU A O 1
ATOM 809 N N . ALA A 1 106 ? 16.465 4.699 -15.554 1.00 92.06 106 ALA A N 1
ATOM 810 C CA . ALA A 1 106 ? 15.963 5.472 -14.419 1.00 92.06 106 ALA A CA 1
ATOM 811 C C . ALA A 1 106 ? 14.723 4.818 -13.783 1.00 92.06 106 ALA A C 1
ATOM 813 O O . ALA A 1 106 ? 14.597 4.771 -12.562 1.00 92.06 106 ALA A O 1
ATOM 814 N N . ALA A 1 107 ? 13.823 4.249 -14.589 1.00 92.31 107 ALA A N 1
ATOM 815 C CA . ALA A 1 107 ? 12.690 3.475 -14.089 1.00 92.31 107 ALA A CA 1
ATOM 816 C C . ALA A 1 107 ? 13.140 2.219 -13.318 1.00 92.31 107 ALA A C 1
ATOM 818 O O . ALA A 1 107 ? 12.568 1.912 -12.274 1.00 92.31 107 ALA A O 1
ATOM 819 N N . MET A 1 108 ? 14.186 1.524 -13.778 1.00 90.69 108 MET A N 1
ATOM 820 C CA . MET A 1 108 ? 14.778 0.388 -13.058 1.00 90.69 108 MET A CA 1
ATOM 821 C C . MET A 1 108 ? 15.367 0.806 -11.703 1.00 90.69 108 MET A C 1
ATOM 823 O O . MET A 1 108 ? 15.179 0.087 -10.723 1.00 90.69 108 MET A O 1
ATOM 827 N N . ASP A 1 109 ? 16.028 1.964 -11.619 1.00 92.31 109 ASP A N 1
ATOM 828 C CA . ASP A 1 109 ? 16.535 2.508 -10.349 1.00 92.31 109 ASP A CA 1
ATOM 829 C C . ASP A 1 109 ? 15.392 2.805 -9.364 1.00 92.31 109 ASP A C 1
ATOM 831 O O . ASP A 1 109 ? 15.456 2.427 -8.192 1.00 92.31 109 ASP A O 1
ATOM 835 N N . LEU A 1 110 ? 14.303 3.413 -9.845 1.00 93.81 110 LEU A N 1
ATOM 836 C CA . LEU A 1 110 ? 13.118 3.692 -9.028 1.00 93.81 110 LEU A CA 1
ATOM 837 C C . LEU A 1 110 ? 12.437 2.405 -8.535 1.00 93.81 110 LEU A C 1
ATOM 839 O O . LEU A 1 110 ? 12.028 2.328 -7.375 1.00 93.81 110 LEU A O 1
ATOM 843 N N . LEU A 1 111 ? 12.339 1.377 -9.385 1.00 92.94 111 LEU A N 1
ATOM 844 C CA . LEU A 1 111 ? 11.802 0.077 -8.976 1.00 92.94 111 LEU A CA 1
ATOM 845 C C . LEU A 1 111 ? 12.723 -0.643 -7.980 1.00 92.94 111 LEU A C 1
ATOM 847 O O . LEU A 1 111 ? 12.217 -1.311 -7.083 1.00 92.94 111 LEU A O 1
ATOM 851 N N . ALA A 1 112 ? 14.046 -0.482 -8.078 1.00 91.31 112 ALA A N 1
ATOM 852 C CA . ALA A 1 112 ? 14.989 -1.038 -7.104 1.00 91.31 112 ALA A CA 1
ATOM 853 C C . ALA A 1 112 ? 14.832 -0.417 -5.708 1.00 91.31 112 ALA A C 1
ATOM 855 O O . ALA A 1 112 ? 14.837 -1.134 -4.701 1.00 91.31 112 ALA A O 1
ATOM 856 N N . ALA A 1 113 ? 14.605 0.898 -5.645 1.00 92.69 113 ALA A N 1
ATOM 857 C CA . ALA A 1 113 ? 14.265 1.571 -4.395 1.00 92.69 113 ALA A CA 1
ATOM 858 C C . ALA A 1 113 ? 12.941 1.041 -3.813 1.00 92.69 113 ALA A C 1
ATOM 860 O O . ALA A 1 113 ? 12.878 0.714 -2.628 1.00 92.69 113 ALA A O 1
ATOM 861 N N . LEU A 1 114 ? 11.911 0.867 -4.653 1.00 92.81 114 LEU A N 1
ATOM 862 C CA . LEU A 1 114 ? 10.633 0.281 -4.227 1.00 92.81 114 LEU A CA 1
ATOM 863 C C . LEU A 1 114 ? 10.761 -1.170 -3.750 1.00 92.81 114 LEU A C 1
ATOM 865 O O . LEU A 1 114 ? 10.080 -1.554 -2.805 1.00 92.81 114 LEU A O 1
ATOM 869 N N . ALA A 1 115 ? 11.618 -1.983 -4.367 1.00 90.56 115 ALA A N 1
ATOM 870 C CA . ALA A 1 115 ? 11.845 -3.360 -3.927 1.00 90.56 115 ALA A CA 1
ATOM 871 C C . ALA A 1 115 ? 12.520 -3.414 -2.550 1.00 90.56 115 ALA A C 1
ATOM 873 O O . ALA A 1 115 ? 12.122 -4.207 -1.702 1.00 90.56 115 ALA A O 1
ATOM 874 N N . THR A 1 116 ? 13.475 -2.517 -2.295 1.00 91.06 116 THR A N 1
ATOM 875 C CA . THR A 1 116 ? 14.089 -2.372 -0.965 1.00 91.06 116 THR A CA 1
ATOM 876 C C . THR A 1 116 ? 13.050 -1.971 0.086 1.00 91.06 116 THR A C 1
ATOM 878 O O . THR A 1 116 ? 13.013 -2.534 1.180 1.00 91.06 116 THR A O 1
ATOM 881 N N . GLU A 1 117 ? 12.170 -1.026 -0.256 1.00 89.88 117 GLU A N 1
ATOM 882 C CA . GLU A 1 117 ? 11.060 -0.612 0.606 1.00 89.88 117 GLU A CA 1
ATOM 883 C C . GLU A 1 117 ? 10.089 -1.774 0.870 1.00 89.88 117 GLU A C 1
ATOM 885 O O . GLU A 1 117 ? 9.685 -1.981 2.014 1.00 89.88 117 GLU A O 1
ATOM 890 N N . LYS A 1 118 ? 9.779 -2.579 -0.157 1.00 88.69 118 LYS A N 1
ATOM 891 C CA . LYS A 1 118 ? 8.954 -3.788 -0.033 1.00 88.69 118 LYS A CA 1
ATOM 892 C C . LYS A 1 118 ? 9.551 -4.770 0.965 1.00 88.69 118 LYS A C 1
ATOM 894 O O . LYS A 1 118 ? 8.853 -5.214 1.872 1.00 88.69 118 LYS A O 1
ATOM 899 N N . ASP A 1 119 ? 10.828 -5.104 0.813 1.00 87.06 119 ASP A N 1
ATOM 900 C CA . ASP A 1 119 ? 11.490 -6.084 1.674 1.00 87.06 119 ASP A CA 1
ATOM 901 C C . ASP A 1 119 ? 11.535 -5.603 3.128 1.00 87.06 119 ASP A C 1
ATOM 903 O O . ASP A 1 119 ? 11.260 -6.377 4.049 1.00 87.06 119 ASP A O 1
ATOM 907 N N . ALA A 1 120 ? 11.793 -4.310 3.342 1.00 86.88 120 ALA A N 1
ATOM 908 C CA . ALA A 1 120 ? 11.722 -3.696 4.662 1.00 86.88 120 ALA A CA 1
ATOM 909 C C . ALA A 1 120 ? 10.301 -3.752 5.248 1.00 86.88 120 ALA A C 1
ATOM 911 O O . ALA A 1 120 ? 10.140 -4.124 6.410 1.00 86.88 120 ALA A O 1
ATOM 912 N N . ALA A 1 121 ? 9.274 -3.444 4.452 1.00 82.50 121 ALA A N 1
ATOM 913 C CA . ALA A 1 121 ? 7.877 -3.491 4.878 1.00 82.50 121 ALA A CA 1
ATOM 914 C C . ALA A 1 121 ? 7.431 -4.919 5.226 1.00 82.50 121 ALA A C 1
ATOM 916 O O . ALA A 1 121 ? 6.834 -5.141 6.277 1.00 82.50 121 ALA A O 1
ATOM 917 N N . VAL A 1 122 ? 7.775 -5.909 4.398 1.00 80.94 122 VAL A N 1
ATOM 918 C CA . VAL A 1 122 ? 7.461 -7.327 4.641 1.00 80.94 122 VAL A CA 1
ATOM 919 C C . VAL A 1 122 ? 8.192 -7.848 5.876 1.00 80.94 122 VAL A C 1
ATOM 921 O O . VAL A 1 122 ? 7.617 -8.609 6.657 1.00 80.94 122 VAL A O 1
ATOM 924 N N . LYS A 1 123 ? 9.451 -7.451 6.081 1.00 84.00 123 LYS A N 1
ATOM 925 C CA . LYS A 1 123 ? 10.205 -7.818 7.282 1.00 84.00 123 LYS A CA 1
ATOM 926 C C . LYS A 1 123 ? 9.595 -7.187 8.533 1.00 84.00 123 LYS A C 1
ATOM 928 O O . LYS A 1 123 ? 9.325 -7.901 9.490 1.00 84.00 123 LYS A O 1
ATOM 933 N N . ALA A 1 124 ? 9.293 -5.891 8.495 1.00 80.75 124 ALA A N 1
ATOM 934 C CA . ALA A 1 124 ? 8.635 -5.194 9.594 1.00 80.75 124 ALA A CA 1
ATOM 935 C C . ALA A 1 124 ? 7.257 -5.794 9.917 1.00 80.75 124 ALA A C 1
ATOM 937 O O . ALA A 1 124 ? 6.918 -5.925 11.090 1.00 80.75 124 ALA A O 1
ATOM 938 N N . ALA A 1 125 ? 6.497 -6.226 8.904 1.00 76.50 125 ALA A N 1
ATOM 939 C CA . ALA A 1 125 ? 5.234 -6.932 9.101 1.00 76.50 125 ALA A CA 1
ATOM 940 C C . ALA A 1 125 ? 5.437 -8.222 9.901 1.00 76.50 125 ALA A C 1
ATOM 942 O O . ALA A 1 125 ? 4.773 -8.426 10.916 1.00 76.50 125 ALA A O 1
ATOM 943 N N . LYS A 1 126 ? 6.409 -9.050 9.498 1.00 77.56 126 LYS A N 1
ATOM 944 C CA . LYS A 1 126 ? 6.752 -10.298 10.199 1.00 77.56 126 LYS A CA 1
ATOM 945 C C . LYS A 1 126 ? 7.218 -10.047 11.633 1.00 77.56 126 LYS A C 1
ATOM 947 O O . LYS A 1 126 ? 6.764 -10.734 12.541 1.00 77.56 126 LYS A O 1
ATOM 952 N N . ASP A 1 127 ? 8.073 -9.049 11.833 1.00 83.44 127 ASP A N 1
ATOM 953 C CA . ASP A 1 127 ? 8.637 -8.719 13.145 1.00 83.44 127 ASP A CA 1
ATOM 954 C C . ASP A 1 127 ? 7.598 -8.059 14.076 1.00 83.44 127 ASP A C 1
ATOM 956 O O . ASP A 1 127 ? 7.755 -8.069 15.296 1.00 83.44 127 ASP A O 1
ATOM 960 N N . SER A 1 128 ? 6.519 -7.488 13.524 1.00 80.06 128 SER A N 1
ATOM 961 C CA . SER A 1 128 ? 5.493 -6.786 14.305 1.00 80.06 128 SER A CA 1
ATOM 962 C C . SER A 1 128 ? 4.574 -7.703 15.114 1.00 80.06 128 SER A C 1
ATOM 964 O O . SER A 1 128 ? 3.997 -7.237 16.097 1.00 80.06 128 SER A O 1
ATOM 966 N N . GLY A 1 129 ? 4.424 -8.968 14.704 1.00 81.62 129 GLY A N 1
ATOM 967 C CA . GLY A 1 129 ? 3.447 -9.906 15.269 1.00 81.62 129 GLY A CA 1
ATOM 968 C C . GLY A 1 129 ? 1.982 -9.607 14.913 1.00 81.62 129 GLY A C 1
ATOM 969 O O . GLY A 1 129 ? 1.099 -10.311 15.395 1.00 81.62 129 GLY A O 1
ATOM 970 N N . LEU A 1 130 ? 1.714 -8.586 14.090 1.00 83.31 130 LEU A N 1
ATOM 971 C CA . LEU A 1 130 ? 0.379 -8.244 13.590 1.00 83.31 130 LEU A CA 1
ATOM 972 C C . LEU A 1 130 ? 0.010 -9.115 12.382 1.00 83.31 130 LEU A C 1
ATOM 974 O O . LEU A 1 130 ? 0.887 -9.526 11.614 1.00 83.31 130 LEU A O 1
ATOM 978 N N . SER A 1 131 ? -1.288 -9.337 12.152 1.00 83.06 131 SER A N 1
ATOM 979 C CA . SER A 1 131 ? -1.739 -9.871 10.866 1.00 83.06 131 SER A CA 1
ATOM 980 C C . SER A 1 131 ? -1.387 -8.897 9.741 1.00 83.06 131 SER A C 1
ATOM 982 O O . SER A 1 131 ? -1.249 -7.687 9.942 1.00 83.06 131 SER A O 1
ATOM 984 N N . ALA A 1 132 ? -1.274 -9.405 8.517 1.00 79.69 132 ALA A N 1
ATOM 985 C CA . ALA A 1 132 ? -0.928 -8.570 7.373 1.00 79.69 132 ALA A CA 1
ATOM 986 C C . ALA A 1 132 ? -1.978 -7.469 7.095 1.00 79.69 132 ALA A C 1
ATOM 988 O O . ALA A 1 132 ? -1.610 -6.366 6.686 1.00 79.69 132 ALA A O 1
ATOM 989 N N . ARG A 1 133 ? -3.256 -7.708 7.435 1.00 83.44 133 ARG A N 1
ATOM 990 C CA . ARG A 1 133 ? -4.322 -6.690 7.395 1.00 83.44 133 ARG A CA 1
ATOM 991 C C . ARG A 1 133 ? -4.094 -5.575 8.413 1.00 83.44 133 ARG A C 1
ATOM 993 O O . ARG A 1 133 ? -4.106 -4.404 8.043 1.00 83.44 133 ARG A O 1
ATOM 1000 N N . ALA A 1 134 ? -3.844 -5.918 9.677 1.00 86.69 134 ALA A N 1
ATOM 1001 C CA . ALA A 1 134 ? -3.576 -4.920 10.712 1.00 86.69 134 ALA A CA 1
ATOM 1002 C C . ALA A 1 134 ? -2.266 -4.160 10.454 1.00 86.69 134 ALA A C 1
ATOM 1004 O O . ALA A 1 134 ? -2.203 -2.944 10.635 1.00 86.69 134 ALA A O 1
ATOM 1005 N N . PHE A 1 135 ? -1.231 -4.845 9.964 1.00 85.62 135 PHE A N 1
ATOM 1006 C CA . PHE A 1 135 ? 0.019 -4.190 9.598 1.00 85.62 135 PHE A CA 1
ATOM 1007 C C . PHE A 1 135 ? -0.150 -3.231 8.412 1.00 85.62 135 PHE A C 1
ATOM 1009 O O . PHE A 1 135 ? 0.435 -2.152 8.431 1.00 85.62 135 PHE A O 1
ATOM 1016 N N . GLY A 1 136 ? -0.969 -3.566 7.408 1.00 83.00 136 GLY A N 1
ATOM 1017 C CA . GLY A 1 136 ? -1.288 -2.645 6.309 1.00 83.00 136 GLY A CA 1
ATOM 1018 C C . GLY A 1 136 ? -1.926 -1.341 6.796 1.00 83.00 136 GLY A C 1
ATOM 1019 O O . GLY A 1 136 ? -1.564 -0.256 6.332 1.00 83.00 136 GLY A O 1
ATOM 1020 N N . VAL A 1 137 ? -2.795 -1.428 7.809 1.00 87.62 137 VAL A N 1
ATOM 1021 C CA . VAL A 1 137 ? -3.358 -0.247 8.480 1.00 87.62 137 VAL A CA 1
ATOM 1022 C C . VAL A 1 137 ? -2.265 0.576 9.159 1.00 87.62 137 VAL A C 1
ATOM 1024 O O . VAL A 1 137 ? -2.179 1.778 8.913 1.00 87.62 137 VAL A O 1
ATOM 1027 N N . TYR A 1 138 ? -1.399 -0.056 9.961 1.00 88.38 138 TYR A N 1
ATOM 1028 C CA . TYR A 1 138 ? -0.248 0.627 10.565 1.00 88.38 138 TYR A CA 1
ATOM 1029 C C . TYR A 1 138 ? 0.600 1.326 9.500 1.00 88.38 138 TYR A C 1
ATOM 1031 O O . TYR A 1 138 ? 0.913 2.503 9.636 1.00 88.38 138 TYR A O 1
ATOM 1039 N N . TRP A 1 139 ? 0.950 0.616 8.429 1.00 84.50 139 TRP A N 1
ATOM 1040 C CA . TRP A 1 139 ? 1.845 1.118 7.395 1.00 84.50 139 TRP A CA 1
ATOM 1041 C C . TRP A 1 139 ? 1.278 2.326 6.655 1.00 84.50 139 TRP A C 1
ATOM 1043 O O . TRP A 1 139 ? 2.020 3.252 6.338 1.00 84.50 139 TRP A O 1
ATOM 1053 N N . THR A 1 140 ? -0.031 2.329 6.408 1.00 83.75 140 THR A N 1
ATOM 1054 C CA . THR A 1 140 ? -0.711 3.440 5.734 1.00 83.75 140 THR A CA 1
ATOM 1055 C C . THR A 1 140 ? -0.828 4.667 6.637 1.00 83.75 140 THR A C 1
ATOM 1057 O O . THR A 1 140 ? -0.784 5.795 6.156 1.00 83.75 140 THR A O 1
ATOM 1060 N N . LEU A 1 141 ? -0.959 4.452 7.947 1.00 88.00 141 LEU A N 1
ATOM 1061 C CA . LEU A 1 141 ? -1.233 5.507 8.922 1.00 88.00 141 LEU A CA 1
ATOM 1062 C C . LEU A 1 141 ? -0.003 5.972 9.714 1.00 88.00 141 LEU A C 1
ATOM 1064 O O . LEU A 1 141 ? -0.109 6.934 10.470 1.00 88.00 141 LEU A O 1
ATOM 1068 N N . LYS A 1 142 ? 1.157 5.321 9.560 1.00 84.88 142 LYS A N 1
ATOM 1069 C CA . LYS A 1 142 ? 2.372 5.622 10.342 1.00 84.88 142 LYS A CA 1
ATOM 1070 C C . LYS A 1 142 ? 2.874 7.061 10.181 1.00 84.88 142 LYS A C 1
ATOM 1072 O O . LYS A 1 142 ? 3.452 7.575 11.127 1.00 84.88 142 LYS A O 1
ATOM 1077 N N . ASP A 1 143 ? 2.625 7.675 9.023 1.00 85.38 143 ASP A N 1
ATOM 1078 C CA . ASP A 1 143 ? 3.033 9.046 8.680 1.00 85.38 143 ASP A CA 1
ATOM 1079 C C . ASP A 1 143 ? 1.812 10.000 8.594 1.00 85.38 143 ASP A C 1
ATOM 1081 O O . ASP A 1 143 ? 1.857 11.043 7.932 1.00 85.38 143 ASP A O 1
ATOM 1085 N N . ASP A 1 144 ? 0.667 9.630 9.193 1.00 89.06 144 ASP A N 1
ATOM 1086 C CA . ASP A 1 144 ? -0.554 10.441 9.146 1.00 89.06 144 ASP A CA 1
ATOM 1087 C C . ASP A 1 144 ? -0.498 11.613 10.141 1.00 89.06 144 ASP A C 1
ATOM 1089 O O . ASP A 1 144 ? -0.517 11.444 11.362 1.00 89.06 144 ASP A O 1
ATOM 1093 N N . LYS A 1 145 ? -0.506 12.835 9.600 1.00 88.69 145 LYS A N 1
ATOM 1094 C CA . LYS A 1 145 ? -0.376 14.078 10.375 1.00 88.69 145 LYS A CA 1
ATOM 1095 C C . LYS A 1 145 ? -1.500 14.309 11.384 1.00 88.69 145 LYS A C 1
ATOM 1097 O O . LYS A 1 145 ? -1.275 14.985 12.390 1.00 88.69 145 LYS A O 1
ATOM 1102 N N . ALA A 1 146 ? -2.712 13.819 11.116 1.00 88.38 146 ALA A N 1
ATOM 1103 C CA . ALA A 1 146 ? -3.838 14.007 12.026 1.00 88.38 146 ALA A CA 1
ATOM 1104 C C . ALA A 1 146 ? -3.668 13.124 13.267 1.00 88.38 146 ALA A C 1
ATOM 1106 O O . ALA A 1 146 ? -3.895 13.588 14.385 1.00 88.38 146 ALA A O 1
ATOM 1107 N N . LEU A 1 147 ? -3.199 11.886 13.076 1.00 88.38 147 LEU A N 1
ATOM 1108 C CA . LEU A 1 147 ? -2.842 10.989 14.176 1.00 88.38 147 LEU A CA 1
ATOM 1109 C C . LEU A 1 147 ? -1.668 11.536 14.990 1.00 88.38 147 LEU A C 1
ATOM 1111 O O . LEU A 1 147 ? -1.768 11.593 16.216 1.00 88.38 147 LEU A O 1
ATOM 1115 N N . GLU A 1 148 ? -0.612 12.014 14.325 1.00 89.00 148 GLU A N 1
ATOM 1116 C CA . GLU A 1 148 ? 0.536 12.642 14.994 1.00 89.00 148 GLU A CA 1
ATOM 1117 C C . GLU A 1 148 ? 0.108 13.841 15.851 1.00 89.00 148 GLU A C 1
ATOM 1119 O O . GLU A 1 148 ? 0.450 13.921 17.031 1.00 89.00 148 GLU A O 1
ATOM 1124 N N . SER A 1 149 ? -0.698 14.745 15.286 1.00 87.62 149 SER A N 1
ATOM 1125 C CA . SER A 1 149 ? -1.167 15.954 15.978 1.00 87.62 149 SER A CA 1
ATOM 1126 C C . SER A 1 149 ? -2.071 15.644 17.174 1.00 87.62 149 SER A C 1
ATOM 1128 O O . SER A 1 149 ? -2.107 16.409 18.136 1.00 87.62 149 SER A O 1
ATOM 1130 N N . ALA A 1 150 ? -2.798 14.525 17.129 1.00 87.50 150 ALA A N 1
ATOM 1131 C CA . ALA A 1 150 ? -3.650 14.057 18.219 1.00 87.50 150 ALA A CA 1
ATOM 1132 C C . ALA A 1 150 ? -2.923 13.135 19.216 1.00 87.50 150 ALA A C 1
ATOM 1134 O O . ALA A 1 150 ? -3.546 12.667 20.170 1.00 87.50 150 ALA A O 1
ATOM 1135 N N . GLY A 1 151 ? -1.630 12.853 19.007 1.00 87.56 151 GLY A N 1
ATOM 1136 C CA . GLY A 1 151 ? -0.850 11.940 19.845 1.00 87.56 151 GLY A CA 1
ATOM 1137 C C . GLY A 1 151 ? -1.327 10.485 19.781 1.00 87.56 151 GLY A C 1
ATOM 1138 O O . GLY A 1 151 ? -1.120 9.730 20.730 1.00 87.56 151 GLY A O 1
ATOM 1139 N N . ILE A 1 152 ? -1.996 10.088 18.694 1.00 88.81 152 ILE A N 1
ATOM 1140 C CA . ILE A 1 152 ? -2.512 8.731 18.510 1.00 88.81 152 ILE A CA 1
ATOM 1141 C C . ILE A 1 152 ? -1.444 7.885 17.819 1.00 88.81 152 ILE A C 1
ATOM 1143 O O . ILE A 1 152 ? -1.023 8.168 16.701 1.00 88.81 152 ILE A O 1
ATOM 1147 N N . SER A 1 153 ? -1.041 6.797 18.470 1.00 88.94 153 SER A N 1
ATOM 1148 C CA . SER A 1 153 ? -0.118 5.821 17.893 1.00 88.94 153 SER A CA 1
ATOM 1149 C C . SER A 1 153 ? -0.805 5.011 16.789 1.00 88.94 153 SER A C 1
ATOM 1151 O O . SER A 1 153 ? -1.757 4.267 17.042 1.00 88.94 153 SER A O 1
ATOM 1153 N N . ALA A 1 154 ? -0.276 5.083 15.564 1.00 88.94 154 ALA A N 1
ATOM 1154 C CA . ALA A 1 154 ? -0.713 4.231 14.454 1.00 88.94 154 ALA A CA 1
ATOM 1155 C C . ALA A 1 154 ? -0.549 2.731 14.772 1.00 88.94 154 ALA A C 1
ATOM 1157 O O . ALA A 1 154 ? -1.311 1.898 14.280 1.00 88.94 154 ALA A O 1
ATOM 1158 N N . ARG A 1 155 ? 0.425 2.376 15.625 1.00 88.25 155 ARG A N 1
ATOM 1159 C CA . ARG A 1 155 ? 0.639 0.997 16.083 1.00 88.25 155 ARG A CA 1
ATOM 1160 C C . ARG A 1 155 ? -0.498 0.526 16.990 1.00 88.25 155 ARG A C 1
ATOM 1162 O O . ARG A 1 155 ? -0.973 -0.594 16.828 1.00 88.25 155 ARG A O 1
ATOM 1169 N N . ASP A 1 156 ? -0.957 1.377 17.902 1.00 88.38 156 ASP A N 1
ATOM 1170 C CA . ASP A 1 156 ? -2.039 1.027 18.830 1.00 88.38 156 ASP A CA 1
ATOM 1171 C C . ASP A 1 156 ? -3.364 0.892 18.081 1.00 88.38 156 ASP A C 1
ATOM 1173 O O . ASP A 1 156 ? -4.154 -0.014 18.351 1.00 88.38 156 ASP A O 1
ATOM 1177 N N . LEU A 1 157 ? -3.576 1.743 17.072 1.00 90.88 157 LEU A N 1
ATOM 1178 C CA . LEU A 1 157 ? -4.715 1.629 16.171 1.00 90.88 157 LEU A CA 1
ATOM 1179 C C . LEU A 1 157 ? -4.686 0.312 15.384 1.00 90.88 157 LEU A C 1
ATOM 1181 O O . LEU A 1 157 ? -5.704 -0.371 15.305 1.00 90.88 157 LEU A O 1
ATOM 1185 N N . ALA A 1 158 ? -3.529 -0.088 14.858 1.00 90.25 158 ALA A N 1
ATOM 1186 C CA . ALA A 1 158 ? -3.380 -1.380 14.194 1.00 90.25 158 ALA A CA 1
ATOM 1187 C C . ALA A 1 158 ? -3.629 -2.565 15.142 1.00 90.25 158 ALA A C 1
ATOM 1189 O O . ALA A 1 158 ? -4.294 -3.523 14.758 1.00 90.25 158 ALA A O 1
ATOM 1190 N N . GLN A 1 159 ? -3.193 -2.485 16.401 1.00 90.00 159 GLN A N 1
ATOM 1191 C CA . GLN A 1 159 ? -3.499 -3.505 17.409 1.00 90.00 159 GLN A CA 1
ATOM 1192 C C . GLN A 1 159 ? -5.002 -3.567 17.739 1.00 90.00 159 GLN A C 1
ATOM 1194 O O . GLN A 1 159 ? -5.563 -4.649 17.950 1.00 90.00 159 GLN A O 1
ATOM 1199 N N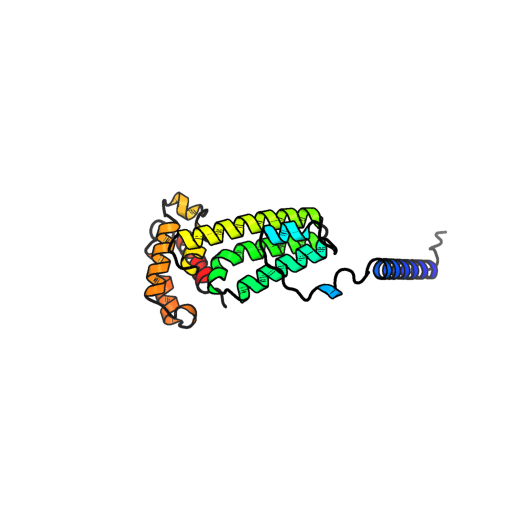 . ALA A 1 160 ? -5.677 -2.416 17.767 1.00 90.50 160 ALA A N 1
ATOM 1200 C CA . ALA A 1 160 ? -7.126 -2.355 17.930 1.00 90.50 160 ALA A CA 1
ATOM 1201 C C . ALA A 1 160 ? -7.851 -2.985 16.729 1.00 90.50 160 ALA A C 1
ATOM 1203 O O . ALA A 1 160 ? -8.822 -3.716 16.923 1.00 90.50 160 ALA A O 1
ATOM 1204 N N . VAL A 1 161 ? -7.351 -2.763 15.507 1.00 91.50 161 VAL A N 1
ATOM 1205 C CA . VAL A 1 161 ? -7.847 -3.425 14.291 1.00 91.50 161 VAL A CA 1
ATOM 1206 C C . VAL A 1 161 ? -7.642 -4.936 14.363 1.00 91.50 161 VAL A C 1
ATOM 1208 O O . VAL A 1 161 ? -8.593 -5.665 14.110 1.00 91.50 161 VAL A O 1
ATOM 1211 N N . GLU A 1 162 ? -6.462 -5.413 14.765 1.00 90.62 162 GLU A N 1
ATOM 1212 C CA . GLU A 1 162 ? -6.180 -6.846 14.959 1.00 90.62 162 GLU A CA 1
ATOM 1213 C C . GLU A 1 162 ? -7.201 -7.490 15.909 1.00 90.62 162 GLU A C 1
ATOM 1215 O O . GLU A 1 162 ? -7.818 -8.509 15.602 1.00 90.62 162 GLU A O 1
ATOM 1220 N N . THR A 1 163 ? -7.449 -6.833 17.043 1.00 91.62 163 THR A N 1
ATOM 1221 C CA . THR A 1 163 ? -8.416 -7.300 18.045 1.00 91.62 163 THR A CA 1
ATOM 1222 C C . THR A 1 163 ? -9.840 -7.309 17.487 1.00 91.62 163 THR A C 1
ATOM 1224 O O . THR A 1 163 ? -10.603 -8.241 17.733 1.00 91.62 163 THR A O 1
ATOM 1227 N N . ALA A 1 164 ? -10.212 -6.287 16.713 1.00 91.25 164 ALA A N 1
ATOM 1228 C CA . ALA A 1 164 ? -11.525 -6.215 16.087 1.00 91.25 164 ALA A CA 1
ATOM 1229 C C . ALA A 1 164 ? -11.705 -7.292 15.003 1.00 91.25 164 ALA A C 1
ATOM 1231 O O . ALA A 1 164 ? -12.771 -7.897 14.931 1.00 91.25 164 ALA A O 1
ATOM 1232 N N . LEU A 1 165 ? -10.672 -7.584 14.209 1.00 89.44 165 LEU A N 1
ATOM 1233 C CA . LEU A 1 165 ? -10.699 -8.649 13.203 1.00 89.44 165 LEU A CA 1
ATOM 1234 C C . LEU A 1 165 ? -10.880 -10.032 13.839 1.00 89.44 165 LEU A C 1
ATOM 1236 O O . LEU A 1 165 ? -11.634 -10.846 13.314 1.00 89.44 165 LEU A O 1
ATOM 1240 N N . ALA A 1 166 ? -10.278 -10.279 15.006 1.00 90.31 166 ALA A N 1
ATOM 1241 C CA . ALA A 1 166 ? -10.494 -11.518 15.755 1.00 90.31 166 ALA A CA 1
ATOM 1242 C C . ALA A 1 166 ? -11.957 -11.692 16.217 1.00 90.31 166 ALA A C 1
ATOM 1244 O O . ALA A 1 166 ? -12.457 -12.813 16.290 1.00 90.31 166 ALA A O 1
ATOM 1245 N N . CYS A 1 167 ? -12.659 -10.590 16.498 1.00 90.81 167 CYS A N 1
ATOM 1246 C CA . CYS A 1 167 ? -14.081 -10.599 16.854 1.00 90.81 167 CYS A CA 1
ATOM 1247 C C . CYS A 1 167 ? -15.017 -10.729 15.639 1.00 90.81 167 CYS A C 1
ATOM 1249 O O . CYS A 1 167 ? -16.170 -11.131 15.806 1.00 90.81 167 CYS A O 1
ATOM 1251 N N . PHE A 1 168 ? -14.547 -10.372 14.440 1.00 90.88 168 PHE A N 1
ATOM 1252 C CA . PHE A 1 168 ? -15.334 -10.317 13.204 1.00 90.88 168 PHE A CA 1
ATOM 1253 C C . PHE A 1 168 ? -14.617 -11.066 12.064 1.00 90.88 168 PHE A C 1
ATOM 1255 O O . PHE A 1 168 ? -14.120 -10.444 11.120 1.00 90.88 168 PHE A O 1
ATOM 1262 N N . PRO A 1 169 ? -14.527 -12.407 12.138 1.00 86.75 169 PRO A N 1
ATOM 1263 C CA . PRO A 1 169 ? -13.746 -13.196 11.188 1.00 86.75 169 PRO A CA 1
ATOM 1264 C C . PRO A 1 169 ? -14.292 -13.150 9.753 1.00 86.75 169 PRO A C 1
ATOM 1266 O O . PRO A 1 169 ? -13.529 -13.352 8.812 1.00 86.75 169 PRO A O 1
ATOM 1269 N N . ASN A 1 170 ? -15.585 -12.859 9.560 1.00 88.25 170 ASN A N 1
ATOM 1270 C CA . ASN A 1 170 ? -16.228 -12.802 8.245 1.00 88.25 170 ASN A CA 1
ATOM 1271 C C . ASN A 1 170 ? -16.534 -11.362 7.815 1.00 88.25 170 ASN A C 1
ATOM 1273 O O . ASN A 1 170 ? -17.419 -11.138 6.985 1.00 88.25 170 ASN A O 1
ATOM 1277 N N . VAL A 1 171 ? -15.803 -10.378 8.348 1.00 88.88 171 VAL A N 1
ATOM 1278 C CA . VAL A 1 171 ? -16.033 -8.956 8.061 1.00 88.88 171 VAL A CA 1
ATOM 1279 C C . VAL A 1 171 ? -15.996 -8.636 6.560 1.00 88.88 171 VAL A C 1
ATOM 1281 O O . VAL A 1 171 ? -16.672 -7.725 6.111 1.00 88.88 171 VAL A O 1
ATOM 1284 N N . THR A 1 172 ? -15.282 -9.393 5.730 1.00 84.69 172 THR A N 1
ATOM 1285 C CA . THR A 1 172 ? -15.287 -9.179 4.273 1.00 84.69 172 THR A CA 1
ATOM 1286 C C . THR A 1 172 ? -16.598 -9.581 3.602 1.00 84.69 172 THR A C 1
ATOM 1288 O O . THR A 1 172 ? -17.029 -8.912 2.669 1.00 84.69 172 THR A O 1
ATOM 1291 N N . ALA A 1 173 ? -17.249 -10.643 4.077 1.00 87.00 173 ALA A N 1
ATOM 1292 C CA . ALA A 1 173 ? -18.420 -11.239 3.433 1.00 87.00 173 ALA A CA 1
ATOM 1293 C C . ALA A 1 173 ? -19.753 -10.887 4.120 1.00 87.00 173 ALA A C 1
ATOM 1295 O O . ALA A 1 173 ? -20.817 -11.106 3.543 1.00 87.00 173 ALA A O 1
ATOM 1296 N N . ASN A 1 174 ? -19.720 -10.357 5.348 1.00 91.31 174 ASN A N 1
ATOM 1297 C CA . ASN A 1 174 ? -20.909 -10.110 6.161 1.00 91.31 174 ASN A CA 1
ATOM 1298 C C . ASN A 1 174 ? -21.117 -8.613 6.447 1.00 91.31 174 ASN A C 1
ATOM 1300 O O . ASN A 1 174 ? -20.394 -8.006 7.237 1.00 91.31 174 ASN A O 1
ATOM 1304 N N . ALA A 1 175 ? -22.171 -8.032 5.865 1.00 91.69 175 ALA A N 1
ATOM 1305 C CA . ALA A 1 175 ? -22.512 -6.616 6.013 1.00 91.69 175 ALA A CA 1
ATOM 1306 C C . ALA A 1 175 ? -22.793 -6.187 7.469 1.00 91.69 175 ALA A C 1
ATOM 1308 O O . ALA A 1 175 ? -22.500 -5.049 7.846 1.00 91.69 175 ALA A O 1
ATOM 1309 N N . ASP A 1 176 ? -23.333 -7.072 8.311 1.00 92.56 176 ASP A N 1
ATOM 1310 C CA . ASP A 1 176 ? -23.570 -6.751 9.721 1.00 92.56 176 ASP A CA 1
ATOM 1311 C C . ASP A 1 176 ? -22.262 -6.723 10.520 1.00 92.56 176 ASP A C 1
ATOM 1313 O O . ASP A 1 176 ? -22.072 -5.845 11.369 1.00 92.56 176 ASP A O 1
ATOM 1317 N N . GLU A 1 177 ? -21.327 -7.628 10.218 1.00 93.88 177 GLU A N 1
ATOM 1318 C CA . GLU A 1 177 ? -19.977 -7.595 10.790 1.00 93.88 177 GLU A CA 1
ATOM 1319 C C . GLU A 1 177 ? -19.211 -6.352 10.331 1.00 93.88 177 GLU A C 1
ATOM 1321 O O . GLU A 1 177 ? -18.597 -5.696 11.167 1.00 93.88 177 GLU A O 1
ATOM 1326 N N . GLN A 1 178 ? -19.326 -5.943 9.061 1.00 92.69 178 GLN A N 1
ATOM 1327 C CA . GLN A 1 178 ? -18.731 -4.691 8.563 1.00 92.69 178 GLN A CA 1
ATOM 1328 C C . GLN A 1 178 ? -19.203 -3.475 9.355 1.00 92.69 178 GLN A C 1
ATOM 1330 O O . GLN A 1 178 ? -18.394 -2.648 9.781 1.00 92.69 178 GLN A O 1
ATOM 1335 N N . ARG A 1 179 ? -20.516 -3.370 9.595 1.00 92.31 179 ARG A N 1
ATOM 1336 C CA . ARG A 1 179 ? -21.103 -2.266 10.368 1.00 92.31 179 ARG A CA 1
ATOM 1337 C C . ARG A 1 179 ? -20.573 -2.238 11.802 1.00 92.31 179 ARG A C 1
ATOM 1339 O O . ARG A 1 179 ? -20.212 -1.170 12.299 1.00 92.31 179 ARG A O 1
ATOM 1346 N N . ARG A 1 180 ? -20.496 -3.397 12.465 1.00 93.06 180 ARG A N 1
ATOM 1347 C CA . ARG A 1 180 ? -19.997 -3.520 13.850 1.00 93.06 180 ARG A CA 1
ATOM 1348 C C . ARG A 1 180 ? -18.492 -3.279 13.957 1.00 93.06 180 ARG A C 1
ATOM 1350 O O . ARG A 1 180 ? -18.046 -2.593 14.879 1.00 93.06 180 ARG A O 1
ATOM 1357 N N . PHE A 1 181 ? -17.722 -3.786 12.999 1.00 93.75 181 PHE A N 1
ATOM 1358 C CA . PHE A 1 181 ? -16.295 -3.520 12.872 1.00 93.75 181 PHE A CA 1
ATOM 1359 C C . PHE A 1 181 ? -16.050 -2.018 12.730 1.00 93.75 181 PHE A C 1
ATOM 1361 O O . PHE A 1 181 ? -15.370 -1.428 13.567 1.00 93.75 181 PHE A O 1
ATOM 1368 N N . ARG A 1 182 ? -16.712 -1.368 11.763 1.00 93.75 182 ARG A N 1
ATOM 1369 C CA . ARG A 1 182 ? -16.617 0.080 11.545 1.00 93.75 182 ARG A CA 1
ATOM 1370 C C . ARG A 1 182 ? -16.950 0.881 12.805 1.00 93.75 182 ARG A C 1
ATOM 1372 O O . ARG A 1 182 ? -16.215 1.801 13.148 1.00 93.75 182 ARG A O 1
ATOM 1379 N N . ALA A 1 183 ? -18.015 0.522 13.524 1.00 93.12 183 ALA A N 1
ATOM 1380 C CA . ALA A 1 183 ? -18.391 1.194 14.770 1.00 93.12 183 ALA A CA 1
ATOM 1381 C C . ALA A 1 183 ? -17.298 1.092 15.854 1.00 93.12 183 ALA A C 1
ATOM 1383 O O . ALA A 1 183 ? -17.074 2.043 16.603 1.00 93.12 183 ALA A O 1
ATOM 1384 N N . THR A 1 184 ? -16.582 -0.034 15.908 1.00 92.94 184 THR A N 1
ATOM 1385 C CA . THR A 1 184 ? -15.509 -0.281 16.883 1.00 92.94 184 THR A CA 1
ATOM 1386 C C . THR A 1 184 ? -14.300 0.635 16.646 1.00 92.94 184 THR A C 1
ATOM 1388 O O . THR A 1 184 ? -13.666 1.075 17.607 1.00 92.94 184 THR A O 1
ATOM 1391 N N . LEU A 1 185 ? -14.028 1.005 15.388 1.00 92.38 185 LEU A N 1
ATOM 1392 C CA . LEU A 1 185 ? -12.908 1.876 15.004 1.00 92.38 185 LEU A CA 1
ATOM 1393 C C . LEU A 1 185 ? -13.056 3.327 15.484 1.00 92.38 185 LEU A C 1
ATOM 1395 O O . LEU A 1 185 ? -12.058 4.024 15.649 1.00 92.38 185 LEU A O 1
ATOM 1399 N N . TYR A 1 186 ? -14.275 3.792 15.766 1.00 92.00 186 TYR A N 1
ATOM 1400 C CA . TYR A 1 186 ? -14.490 5.159 16.253 1.00 92.00 186 TYR A CA 1
ATOM 1401 C C . TYR A 1 186 ? -13.957 5.379 17.676 1.00 92.00 186 TYR A C 1
ATOM 1403 O O . TYR A 1 186 ? -13.613 6.507 18.032 1.00 92.00 186 TYR A O 1
ATOM 1411 N N . ARG A 1 187 ? -13.881 4.322 18.495 1.00 90.00 187 ARG A N 1
ATOM 1412 C CA . ARG A 1 187 ? -13.476 4.399 19.907 1.00 90.00 187 ARG A CA 1
ATOM 1413 C C . ARG A 1 187 ? -12.008 4.811 20.120 1.00 90.00 187 ARG A C 1
ATOM 1415 O O . ARG A 1 187 ? -11.788 5.702 20.936 1.00 90.00 187 ARG A O 1
ATOM 1422 N N . PRO A 1 188 ? -11.004 4.228 19.437 1.00 88.38 188 PRO A N 1
ATOM 1423 C CA . PRO A 1 188 ? -9.615 4.679 19.575 1.00 88.38 188 PRO A CA 1
ATOM 1424 C C . PRO A 1 188 ? -9.362 6.080 18.992 1.00 88.38 188 PRO A C 1
ATOM 1426 O O . PRO A 1 188 ? -8.381 6.721 19.346 1.00 88.38 188 PRO A O 1
ATOM 1429 N N . LEU A 1 189 ? -10.255 6.586 18.136 1.00 90.69 189 LEU A N 1
ATOM 1430 C CA . LEU A 1 189 ? -10.081 7.841 17.396 1.00 90.69 189 LEU A CA 1
ATOM 1431 C C . LEU A 1 189 ? -10.854 9.028 18.002 1.00 90.69 189 LEU A C 1
ATOM 1433 O O . LEU A 1 189 ? -11.074 10.045 17.340 1.00 90.69 189 LEU A O 1
ATOM 1437 N N . LEU A 1 190 ? -11.284 8.920 19.263 1.00 89.25 190 LEU A N 1
ATOM 1438 C CA . LEU A 1 190 ? -12.097 9.945 19.931 1.00 89.25 190 LEU A CA 1
ATOM 1439 C C . LEU A 1 190 ? -11.387 11.297 20.104 1.00 89.25 190 LEU A C 1
ATOM 1441 O O . LEU A 1 190 ? -12.067 12.315 20.216 1.00 89.25 190 LEU A O 1
ATOM 1445 N N . ALA A 1 191 ? -10.053 11.320 20.103 1.00 88.88 191 ALA A N 1
ATOM 1446 C CA . ALA A 1 191 ? -9.275 12.556 20.192 1.00 88.88 191 ALA A CA 1
ATOM 1447 C C . ALA A 1 191 ? -9.225 13.346 18.867 1.00 88.88 191 ALA A C 1
ATOM 1449 O O . ALA A 1 191 ? -8.894 14.528 18.877 1.00 88.88 191 ALA A O 1
ATOM 1450 N N . LEU A 1 192 ? -9.583 12.726 17.735 1.00 90.31 192 LEU A N 1
ATOM 1451 C CA . LEU A 1 192 ? -9.670 13.409 16.442 1.00 90.31 192 LEU A CA 1
ATOM 1452 C C . LEU A 1 192 ? -10.959 14.228 16.318 1.00 90.31 192 LEU A C 1
ATOM 1454 O O . LEU A 1 192 ? -11.994 13.883 16.906 1.00 90.31 192 LEU A O 1
ATOM 1458 N N . SER A 1 193 ? -10.905 15.264 15.474 1.00 90.88 193 SER A N 1
ATOM 1459 C CA . SER A 1 193 ? -12.097 15.969 14.994 1.00 90.88 193 SER A CA 1
ATOM 1460 C C . SER A 1 193 ? -13.045 15.001 14.276 1.00 90.88 193 SER A C 1
ATOM 1462 O O . SER A 1 193 ? -12.641 13.927 13.832 1.00 90.88 193 SER A O 1
ATOM 1464 N N . LEU A 1 194 ? -14.326 15.364 14.162 1.00 88.69 194 LEU A N 1
ATOM 1465 C CA . LEU A 1 194 ? -15.330 14.505 13.524 1.00 88.69 194 LEU A CA 1
ATOM 1466 C C . LEU A 1 194 ? -14.948 14.145 12.076 1.00 88.69 194 LEU A C 1
ATOM 1468 O O . LEU A 1 194 ? -15.097 12.992 11.675 1.00 88.69 194 LEU A O 1
ATOM 1472 N N . GLU A 1 195 ? -14.433 15.120 11.324 1.00 91.00 195 GLU A N 1
ATOM 1473 C CA . GLU A 1 195 ? -14.026 14.960 9.924 1.00 91.00 195 GLU A CA 1
ATOM 1474 C C . GLU A 1 195 ? -12.813 14.034 9.791 1.00 91.00 195 GLU A C 1
ATOM 1476 O O . GLU A 1 195 ? -12.868 13.047 9.058 1.00 91.00 195 GLU A O 1
ATOM 1481 N N . GLU A 1 196 ? -11.751 14.285 10.564 1.00 91.62 196 GLU A N 1
ATOM 1482 C CA . GLU A 1 196 ? -10.540 13.456 10.539 1.00 91.62 196 GLU A CA 1
ATOM 1483 C C . GLU A 1 196 ? -10.819 12.035 11.018 1.00 91.62 196 GLU A C 1
ATOM 1485 O O . GLU A 1 196 ? -10.329 11.061 10.450 1.00 91.62 196 GLU A O 1
ATOM 1490 N N . ARG A 1 197 ? -11.677 11.895 12.030 1.00 92.44 197 ARG A N 1
ATOM 1491 C CA . ARG A 1 197 ? -12.115 10.591 12.516 1.00 92.44 197 ARG A CA 1
ATOM 1492 C C . ARG A 1 197 ? -12.835 9.801 11.430 1.00 92.44 197 ARG A C 1
ATOM 1494 O O . ARG A 1 197 ? -12.541 8.622 11.261 1.00 92.44 197 ARG A O 1
ATOM 1501 N N . ALA A 1 198 ? -13.772 10.424 10.715 1.00 92.19 198 ALA A N 1
ATOM 1502 C CA . ALA A 1 198 ? -14.483 9.767 9.624 1.00 92.19 198 ALA A CA 1
ATOM 1503 C C . ALA A 1 198 ? -13.513 9.349 8.509 1.00 92.19 198 ALA A C 1
ATOM 1505 O O . ALA A 1 198 ? -13.513 8.178 8.139 1.00 92.19 198 ALA A O 1
ATOM 1506 N N . ARG A 1 199 ? -12.617 10.255 8.085 1.00 94.38 199 ARG A N 1
ATOM 1507 C CA . ARG A 1 199 ? -11.574 9.980 7.082 1.00 94.38 199 ARG A CA 1
ATOM 1508 C C . ARG A 1 199 ? -10.719 8.771 7.457 1.00 94.38 199 ARG A C 1
ATOM 1510 O O . ARG A 1 199 ? -10.536 7.877 6.636 1.00 94.38 199 ARG A O 1
ATOM 1517 N N . VAL A 1 200 ? -10.187 8.737 8.681 1.00 92.31 200 VAL A N 1
ATOM 1518 C CA . VAL A 1 200 ? -9.317 7.638 9.129 1.00 92.31 200 VAL A CA 1
ATOM 1519 C C . VAL A 1 200 ? -10.097 6.325 9.187 1.00 92.31 200 VAL A C 1
ATOM 1521 O O . VAL A 1 200 ? -9.594 5.308 8.722 1.00 92.31 200 VAL A O 1
ATOM 1524 N N . VAL A 1 201 ? -11.334 6.327 9.700 1.00 92.81 201 VAL A N 1
ATOM 1525 C CA . VAL A 1 201 ? -12.178 5.120 9.711 1.00 92.81 201 VAL A CA 1
ATOM 1526 C C . VAL A 1 201 ? -12.451 4.624 8.293 1.00 92.81 201 VAL A C 1
ATOM 1528 O O . VAL A 1 201 ? -12.327 3.427 8.051 1.00 92.81 201 VAL A O 1
ATOM 1531 N N . ASP A 1 202 ? -12.800 5.515 7.365 1.00 91.81 202 ASP A N 1
ATOM 1532 C CA . ASP A 1 202 ? -13.031 5.162 5.963 1.00 91.81 202 ASP A CA 1
ATOM 1533 C C . ASP A 1 202 ? -11.794 4.528 5.336 1.00 91.81 202 ASP A C 1
ATOM 1535 O O . ASP A 1 202 ? -11.898 3.457 4.745 1.00 91.81 202 ASP A O 1
ATOM 1539 N N . LEU A 1 203 ? -10.621 5.119 5.558 1.00 89.44 203 LEU A N 1
ATOM 1540 C CA . LEU A 1 203 ? -9.359 4.600 5.044 1.00 89.44 203 LEU A CA 1
ATOM 1541 C C . LEU A 1 203 ? -9.018 3.218 5.624 1.00 89.44 203 LEU A C 1
ATOM 1543 O O . LEU A 1 203 ? -8.571 2.334 4.897 1.00 89.44 203 LEU A O 1
ATOM 1547 N N . VAL A 1 204 ? -9.254 3.002 6.923 1.00 90.44 204 VAL A N 1
ATOM 1548 C CA . VAL A 1 204 ? -9.056 1.689 7.561 1.00 90.44 204 VAL A CA 1
ATOM 1549 C C . VAL A 1 204 ? -10.025 0.658 6.991 1.00 90.44 204 VAL A C 1
ATOM 1551 O O . VAL A 1 204 ? -9.623 -0.463 6.692 1.00 90.44 204 VAL A O 1
ATOM 1554 N N . VAL A 1 205 ? -11.301 1.019 6.843 1.00 90.25 205 VAL A N 1
ATOM 1555 C CA . VAL A 1 205 ? -12.326 0.130 6.289 1.00 90.25 205 VAL A CA 1
ATOM 1556 C C . VAL A 1 205 ? -12.004 -0.216 4.840 1.00 90.25 205 VAL A C 1
ATOM 1558 O O . VAL A 1 205 ? -12.062 -1.387 4.491 1.00 90.25 205 VAL A O 1
ATOM 1561 N N . GLU A 1 206 ? -11.609 0.757 4.022 1.00 86.75 206 GLU A N 1
ATOM 1562 C CA . GLU A 1 206 ? -11.183 0.531 2.641 1.00 86.75 206 GLU A CA 1
ATOM 1563 C C . GLU A 1 206 ? -9.973 -0.405 2.585 1.00 86.75 206 GLU A C 1
ATOM 1565 O O . GLU A 1 206 ? -10.009 -1.387 1.860 1.00 86.75 206 GLU A O 1
ATOM 1570 N N . GLN A 1 207 ? -8.941 -0.189 3.403 1.00 82.81 207 GLN A N 1
ATOM 1571 C CA . GLN A 1 207 ? -7.764 -1.068 3.439 1.00 82.81 207 GLN A CA 1
ATOM 1572 C C . GLN A 1 207 ? -8.086 -2.497 3.892 1.00 82.81 207 GLN A C 1
ATOM 1574 O O . GLN A 1 207 ? -7.539 -3.464 3.365 1.00 82.81 207 GLN A O 1
ATOM 1579 N N . VAL A 1 208 ? -8.965 -2.650 4.885 1.00 83.06 208 VAL A N 1
ATOM 1580 C CA . VAL A 1 208 ? -9.313 -3.966 5.436 1.00 83.06 208 VAL A CA 1
ATOM 1581 C C . VAL A 1 208 ? -10.302 -4.705 4.538 1.00 83.06 208 VAL A C 1
ATOM 1583 O O . VAL A 1 208 ? -10.219 -5.930 4.460 1.00 83.06 208 VAL A O 1
ATOM 1586 N N . LEU A 1 209 ? -11.221 -3.998 3.877 1.00 82.00 209 LEU A N 1
ATOM 1587 C CA . LEU A 1 209 ? -12.274 -4.575 3.035 1.00 82.00 209 LEU A CA 1
ATOM 1588 C C . LEU A 1 209 ? -11.973 -4.522 1.536 1.00 82.00 209 LEU A C 1
ATOM 1590 O O . LEU A 1 209 ? -12.777 -5.061 0.779 1.00 82.00 209 LEU A O 1
ATOM 1594 N N . ALA A 1 210 ? -10.863 -3.904 1.112 1.00 68.00 210 ALA A N 1
ATOM 1595 C CA . ALA A 1 210 ? -10.431 -3.887 -0.282 1.00 68.00 210 ALA A CA 1
ATOM 1596 C C . ALA A 1 210 ? -10.506 -5.310 -0.842 1.00 68.00 210 ALA A C 1
ATOM 1598 O O . ALA A 1 210 ? -9.926 -6.247 -0.284 1.00 68.00 210 ALA A O 1
ATOM 1599 N N . GLU A 1 211 ? -11.322 -5.449 -1.885 1.00 43.84 211 GLU A N 1
ATOM 1600 C CA . GLU A 1 211 ? -11.722 -6.724 -2.462 1.00 43.84 211 GLU A CA 1
ATOM 1601 C C . GLU A 1 211 ? -10.505 -7.564 -2.869 1.00 43.84 211 GLU A C 1
ATOM 1603 O O . GLU A 1 211 ? -9.471 -7.051 -3.304 1.00 43.84 211 GLU A O 1
ATOM 1608 N N . THR A 1 212 ? -10.662 -8.874 -2.683 1.00 42.25 212 THR A N 1
ATOM 1609 C CA . THR A 1 212 ? -9.740 -9.928 -3.130 1.00 42.25 212 THR A CA 1
ATOM 1610 C C . THR A 1 212 ? -9.891 -10.168 -4.625 1.00 42.25 212 THR A C 1
ATOM 1612 O O . THR A 1 212 ? -11.044 -10.099 -5.105 1.00 42.25 212 THR A O 1
#